Protein AF-A0A9N9NK34-F1 (afdb_monomer_lite)

Foldseek 3Di:
DDQQLVVCVVPVPPQDDPDLVSSLVSVVVVPGPDDPPCSSVVNLVSVLVNCVPPPVVCVVPVVNNVRSVVVVVVVVDPPALDFDDPVFFFAADPDADDDDDDDDPDPDDDPDDDDDDDDDDDDDDDDDDDDDDDDDDDDDDDDDPPPPPVPDPPLPAPDDLVRLVVLVVVLQVLLFVLLLVLCVVLRRLHGLVLLVVLQVPDVVRADSNCNVPGPLSSLCSCLVPVCSAAPQPDLRGVWADPCRNPLVVLSVQLSVLVVLCVVAPSPDPSSPDRPVSSVSNNVSSVVNSRGD

Radius of gyration: 33.01 Å; chains: 1; bounding box: 75×47×106 Å

Organism: NCBI:txid144679

Sequence (292 aa):
MTKLSKWLKGNLKDNVKETFEATIEHLLKLKPPVKKGNERQALMSSLQALMKNDESVREEYESLNAWVNVNNSEKEKEKNLKMIVKEHQAIFKKARVVQYNISYGTSSAQTQNSNNIASEHEVSTDIKKAQEINPLNGQKVKEEKENNLLSRIPHKFSFSASKQGSYVEPILEHVEKALFRFVVKNRDYIPSDTVKEFALKCNPPRNIDFSDADILCLLNFITKHISLFMIPHSDQTLFYGEYKLKPLDVLQSFKIEARNHHAHGITKSKGKWNDEKLQRLSTLALELVDCL

pLDDT: mean 73.92, std 22.83, range [25.08, 96.69]

Secondary structure (DSSP, 8-state):
--HHHHHHHHHHTTT--SSHHHHHHHHHHT--S--TT-HHHHHHHHHHHHHHH-HHHHHHTHHHHHHHHHHHHHHS---PPPPPPGGGB----S-------------S----------------------------------SSSSTTSSS------SS-HHHHHHHHHHHHHHHHHHHHHHHHHTGGGSBHHHHHHHHHHSSS---TT-TT--HHHHHHHHHHTGGGTB-TTSS-BS--STTTT-HHHHHHHHHHHHHHHHHHTTTSTTSPPPHHHHHHHHHHHHHHHHH-

Structure (mmCIF, N/CA/C/O backbone):
data_AF-A0A9N9NK34-F1
#
_entry.id   AF-A0A9N9NK34-F1
#
loop_
_atom_site.group_PDB
_atom_site.id
_atom_site.type_symbol
_atom_site.label_atom_id
_atom_site.label_alt_id
_atom_site.label_comp_id
_atom_site.label_asym_id
_atom_site.label_entity_id
_atom_site.label_seq_id
_atom_site.pdbx_PDB_ins_code
_atom_site.Cartn_x
_atom_site.Cartn_y
_atom_site.Cartn_z
_atom_site.occupancy
_atom_site.B_iso_or_equiv
_atom_site.auth_seq_id
_atom_site.auth_comp_id
_atom_site.auth_asym_id
_atom_site.auth_atom_id
_atom_site.pdbx_PDB_model_num
ATOM 1 N N . MET A 1 1 ? -17.232 18.216 41.281 1.00 54.84 1 MET A N 1
ATOM 2 C CA . MET A 1 1 ? -16.132 17.223 41.352 1.00 54.84 1 MET A CA 1
ATOM 3 C C . MET A 1 1 ? -16.585 16.035 42.187 1.00 54.84 1 MET A C 1
ATOM 5 O O . MET A 1 1 ? -17.138 16.248 43.258 1.00 54.84 1 MET A O 1
ATOM 9 N N . THR A 1 2 ? -16.418 14.809 41.689 1.00 71.69 2 THR A N 1
ATOM 10 C CA . THR A 1 2 ? -16.810 13.584 42.407 1.00 71.69 2 THR A CA 1
ATOM 11 C C . THR A 1 2 ? -15.843 13.306 43.565 1.00 71.69 2 THR A C 1
ATOM 13 O O . THR A 1 2 ? -14.698 13.762 43.561 1.00 71.69 2 THR A O 1
ATOM 16 N N . LYS A 1 3 ? -16.275 12.537 44.576 1.00 84.00 3 LYS A N 1
ATOM 17 C CA . LYS A 1 3 ? -15.417 12.134 45.712 1.00 84.00 3 LYS A CA 1
ATOM 18 C C . LYS A 1 3 ? -14.107 11.481 45.238 1.00 84.00 3 LYS A C 1
ATOM 20 O O . LYS A 1 3 ? -13.053 11.734 45.814 1.00 84.00 3 LYS A O 1
ATOM 25 N N . LEU A 1 4 ? -14.172 10.709 44.150 1.00 86.75 4 LEU A N 1
ATOM 26 C CA . LEU A 1 4 ? -13.020 10.050 43.538 1.00 86.75 4 LEU A CA 1
ATOM 27 C C . LEU A 1 4 ? -12.082 11.020 42.806 1.00 86.75 4 LEU A C 1
ATOM 29 O O . LEU A 1 4 ? -10.874 10.867 42.918 1.00 86.75 4 LEU A O 1
ATOM 33 N N . SER A 1 5 ? -12.591 12.050 42.119 1.00 85.25 5 SER A N 1
ATOM 34 C CA . SER A 1 5 ? -11.724 13.014 41.422 1.00 85.25 5 SER A CA 1
ATOM 35 C C . SER A 1 5 ? -10.904 13.863 42.398 1.00 85.25 5 SER A C 1
ATOM 37 O O . SER A 1 5 ? -9.733 14.135 42.153 1.00 85.25 5 SER A O 1
ATOM 39 N N . LYS A 1 6 ? -11.501 14.254 43.534 1.00 87.50 6 LYS A N 1
ATOM 40 C CA . LYS A 1 6 ? -10.782 14.963 44.605 1.00 87.50 6 LYS A CA 1
ATOM 41 C C . LYS A 1 6 ? -9.733 14.061 45.259 1.00 87.50 6 LYS A C 1
ATOM 43 O O . LYS A 1 6 ? -8.631 14.517 45.543 1.00 87.50 6 LYS A O 1
ATOM 48 N N . TRP A 1 7 ? -10.072 12.787 45.462 1.00 91.62 7 TRP A N 1
ATOM 49 C CA . TRP A 1 7 ? -9.137 11.790 45.976 1.00 91.62 7 TRP A CA 1
ATOM 50 C C . TRP A 1 7 ? -7.957 11.572 45.018 1.00 91.62 7 TRP A C 1
ATOM 52 O O . TRP A 1 7 ? -6.819 11.580 45.469 1.00 91.62 7 TRP A O 1
ATOM 62 N N . LEU A 1 8 ? -8.210 11.473 43.707 1.00 90.81 8 LEU A N 1
ATOM 63 C CA . LEU A 1 8 ? -7.174 11.325 42.681 1.00 90.81 8 LEU A CA 1
ATOM 64 C C . LEU A 1 8 ? -6.173 12.484 42.707 1.00 90.81 8 LEU A C 1
ATOM 66 O O . LEU A 1 8 ? -4.982 12.233 42.820 1.00 90.81 8 LEU A O 1
ATOM 70 N N . LYS A 1 9 ? -6.635 13.742 42.701 1.00 87.62 9 LYS A N 1
ATOM 71 C CA . LYS A 1 9 ? -5.736 14.911 42.767 1.00 87.62 9 LYS A CA 1
ATOM 72 C C . LYS A 1 9 ? -4.781 14.867 43.963 1.00 87.62 9 LYS A C 1
ATOM 74 O O . LYS A 1 9 ? -3.606 15.167 43.817 1.00 87.62 9 LYS A O 1
ATOM 79 N N . GLY A 1 10 ? -5.280 14.470 45.135 1.00 88.12 10 GLY A N 1
ATOM 80 C CA . GLY A 1 10 ? -4.458 14.371 46.344 1.00 88.12 10 GLY A CA 1
ATOM 81 C C . GLY A 1 10 ? -3.495 13.182 46.354 1.00 88.12 10 GLY A C 1
ATOM 82 O O . GLY A 1 10 ? -2.542 13.195 47.120 1.00 88.12 10 GLY A O 1
ATOM 83 N N . ASN A 1 11 ? -3.738 12.164 45.525 1.00 90.19 11 ASN A N 1
ATOM 84 C CA . ASN A 1 11 ? -2.966 10.925 45.519 1.00 90.19 11 ASN A CA 1
ATOM 85 C C . ASN A 1 11 ? -2.148 10.728 44.241 1.00 90.19 11 ASN A C 1
ATOM 87 O O . ASN A 1 11 ? -1.543 9.679 44.124 1.00 90.19 11 ASN A O 1
ATOM 91 N N . LEU A 1 12 ? -2.091 11.660 43.287 1.00 89.12 12 LEU A N 1
ATOM 92 C CA . LEU A 1 12 ? -1.261 11.482 42.086 1.00 89.12 12 LEU A CA 1
ATOM 93 C C . LEU A 1 12 ? 0.220 11.796 42.339 1.00 89.12 12 LEU A C 1
ATOM 95 O O . LEU A 1 12 ? 1.075 11.023 41.917 1.00 89.12 12 LEU A O 1
ATOM 99 N N . LYS A 1 13 ? 0.508 12.857 43.096 1.00 83.62 13 LYS A N 1
ATOM 100 C CA . LYS A 1 13 ? 1.843 13.459 43.247 1.00 83.62 13 LYS A CA 1
ATOM 101 C C . LYS A 1 13 ? 2.994 12.483 43.518 1.00 83.62 13 LYS A C 1
ATOM 103 O O . LYS A 1 13 ? 4.027 12.587 42.872 1.00 83.62 13 LYS A O 1
ATOM 108 N N . ASP A 1 14 ? 2.786 11.500 44.391 1.00 82.38 14 ASP A N 1
ATOM 109 C CA . ASP A 1 14 ? 3.841 10.555 44.803 1.00 82.38 14 ASP A CA 1
ATOM 110 C C . ASP A 1 14 ? 3.581 9.108 44.342 1.00 82.38 14 ASP A C 1
ATOM 112 O O . ASP A 1 14 ? 4.318 8.175 44.674 1.00 82.38 14 ASP A O 1
ATOM 116 N N . ASN A 1 15 ? 2.507 8.891 43.578 1.00 88.00 15 ASN A N 1
ATOM 117 C CA . ASN A 1 15 ? 2.003 7.549 43.276 1.00 88.00 15 ASN A CA 1
ATOM 118 C C . ASN A 1 15 ? 1.982 7.214 41.784 1.00 88.00 15 ASN A C 1
ATOM 120 O O . ASN A 1 15 ? 1.648 6.078 41.438 1.00 88.00 15 ASN A O 1
ATOM 124 N N . VAL A 1 16 ? 2.367 8.147 40.909 1.00 86.62 16 VAL A N 1
ATOM 125 C CA . VAL A 1 16 ? 2.646 7.830 39.503 1.00 86.62 16 VAL A CA 1
ATOM 126 C C . VAL A 1 16 ? 3.875 6.922 39.425 1.00 86.62 16 VAL A C 1
ATOM 128 O O . VAL A 1 16 ? 4.895 7.172 40.065 1.00 86.62 16 VAL A O 1
ATOM 131 N N . LYS A 1 17 ? 3.752 5.822 38.682 1.00 88.62 17 LYS A N 1
ATOM 132 C CA . LYS A 1 17 ? 4.816 4.839 38.438 1.00 88.62 17 LYS A CA 1
ATOM 133 C C . LYS A 1 17 ? 5.282 4.916 36.990 1.00 88.62 17 LYS A C 1
ATOM 135 O O . LYS A 1 17 ? 4.707 5.634 36.183 1.00 88.62 17 LYS A O 1
ATOM 140 N N . GLU A 1 18 ? 6.300 4.128 36.665 1.00 82.38 18 GLU A N 1
ATOM 141 C CA . GLU A 1 18 ? 6.933 4.073 35.340 1.00 82.38 18 GLU A CA 1
ATOM 142 C C . GLU A 1 18 ? 5.981 3.663 34.206 1.00 82.38 18 GLU A C 1
ATOM 144 O O . GLU A 1 18 ? 6.259 3.939 33.043 1.00 82.38 18 GLU A O 1
ATOM 149 N N . THR A 1 19 ? 4.850 3.022 34.525 1.00 80.44 19 THR A N 1
ATOM 150 C CA . THR A 1 19 ? 3.826 2.642 33.546 1.00 80.44 19 THR A CA 1
ATOM 151 C C . THR A 1 19 ? 2.421 2.986 34.028 1.00 80.44 19 THR A C 1
ATOM 153 O O . THR A 1 19 ? 2.153 3.109 35.232 1.00 80.44 19 THR A O 1
ATOM 156 N N . PHE A 1 20 ? 1.488 3.092 33.078 1.00 82.62 20 PHE A N 1
ATOM 157 C CA . PHE A 1 20 ? 0.076 3.314 33.380 1.00 82.62 20 PHE A CA 1
ATOM 158 C C . PHE A 1 20 ? -0.508 2.187 34.234 1.00 82.62 20 PHE A C 1
ATOM 160 O O . PHE A 1 20 ? -1.156 2.461 35.241 1.00 82.62 20 PHE A O 1
ATOM 167 N N . GLU A 1 21 ? -0.225 0.929 33.888 1.00 83.00 21 GLU A N 1
ATOM 168 C CA . GLU A 1 21 ? -0.748 -0.222 34.627 1.00 83.00 21 GLU A CA 1
ATOM 169 C C . GLU A 1 21 ? -0.196 -0.268 36.056 1.00 83.00 21 GLU A C 1
ATOM 171 O O . GLU A 1 21 ? -0.961 -0.409 37.007 1.00 83.00 21 GLU A O 1
ATOM 176 N N . ALA A 1 22 ? 1.109 -0.034 36.236 1.00 84.44 22 ALA A N 1
ATOM 177 C CA . ALA A 1 22 ? 1.708 0.036 37.567 1.00 84.44 22 ALA A CA 1
ATOM 178 C C . ALA A 1 22 ? 1.136 1.198 38.395 1.00 84.44 22 ALA A C 1
ATOM 180 O O . ALA A 1 22 ? 0.954 1.061 39.604 1.00 84.44 22 ALA A O 1
ATOM 181 N N . THR A 1 23 ? 0.816 2.324 37.752 1.00 87.44 23 THR A N 1
ATOM 182 C CA . THR A 1 23 ? 0.164 3.469 38.401 1.00 87.44 23 THR A CA 1
ATOM 183 C C . THR A 1 23 ? -1.252 3.110 38.852 1.00 87.44 23 THR A C 1
ATOM 185 O O . THR A 1 23 ? -1.612 3.366 39.998 1.00 87.44 23 THR A O 1
ATOM 188 N N . ILE A 1 24 ? -2.050 2.470 37.994 1.00 88.62 24 ILE A N 1
ATOM 189 C CA . ILE A 1 24 ? -3.412 2.028 38.326 1.00 88.62 24 ILE A CA 1
ATOM 190 C C . ILE A 1 24 ? -3.397 0.997 39.459 1.00 88.62 24 ILE A C 1
ATOM 192 O O . ILE A 1 24 ? -4.118 1.168 40.441 1.00 88.62 24 ILE A O 1
ATOM 196 N N . GLU A 1 25 ? -2.536 -0.015 39.380 1.00 87.94 25 GLU A N 1
ATOM 197 C CA . GLU A 1 25 ? -2.375 -1.028 40.429 1.00 87.94 25 GLU A CA 1
ATOM 198 C C . GLU A 1 25 ? -1.931 -0.414 41.761 1.00 87.94 25 GLU A C 1
ATOM 200 O O . GLU A 1 25 ? -2.415 -0.786 42.833 1.00 87.94 25 GLU A O 1
ATOM 205 N N . HIS A 1 26 ? -1.037 0.575 41.719 1.00 89.62 26 HIS A N 1
ATOM 206 C CA . HIS A 1 26 ? -0.608 1.271 42.925 1.00 89.62 26 HIS A CA 1
ATOM 207 C C . HIS A 1 26 ? -1.733 2.115 43.535 1.00 89.62 26 HIS A C 1
ATOM 209 O O . HIS A 1 26 ? -1.965 2.047 44.741 1.00 89.62 26 HIS A O 1
ATOM 215 N N . LEU A 1 27 ? -2.491 2.842 42.713 1.00 90.56 27 LEU A N 1
ATOM 216 C CA . LEU A 1 27 ? -3.644 3.622 43.162 1.00 90.56 27 LEU A CA 1
ATOM 217 C C . LEU A 1 27 ? -4.761 2.735 43.731 1.00 90.56 27 LEU A C 1
ATOM 219 O O . LEU A 1 27 ? -5.410 3.128 44.699 1.00 90.56 27 LEU A O 1
ATOM 223 N N . LEU A 1 28 ? -4.969 1.527 43.197 1.00 89.38 28 LEU A N 1
ATOM 224 C CA . LEU A 1 28 ? -5.928 0.562 43.749 1.00 89.38 28 LEU A CA 1
ATOM 225 C C . LEU A 1 28 ? -5.541 0.105 45.163 1.00 89.38 28 LEU A C 1
ATOM 227 O O . LEU A 1 28 ? -6.408 0.002 46.035 1.00 89.38 28 LEU A O 1
ATOM 231 N N . LYS A 1 29 ? -4.242 -0.083 45.435 1.00 89.69 29 LYS A N 1
ATOM 232 C CA . LYS A 1 29 ? -3.737 -0.443 46.775 1.00 89.69 29 LYS A CA 1
ATOM 233 C C . LYS A 1 29 ? -4.021 0.629 47.830 1.00 89.69 29 LYS A C 1
ATOM 235 O O . LYS A 1 29 ? -4.183 0.291 49.002 1.00 89.69 29 LYS A O 1
ATOM 240 N N . LEU A 1 30 ? -4.153 1.893 47.425 1.00 88.44 30 LEU A N 1
ATOM 241 C CA . LEU A 1 30 ? -4.499 3.011 48.312 1.00 88.44 30 LEU A CA 1
ATOM 242 C C . LEU A 1 30 ? -5.993 3.064 48.684 1.00 88.44 30 LEU A C 1
ATOM 244 O O . LEU A 1 30 ? -6.421 3.997 49.362 1.00 88.44 30 LEU A O 1
ATOM 248 N N . LYS A 1 31 ? -6.784 2.056 48.283 1.00 86.94 31 LYS A N 1
ATOM 249 C CA . LYS A 1 31 ? -8.213 1.901 48.609 1.00 86.94 31 LYS A CA 1
ATOM 250 C C . LYS A 1 31 ? -9.036 3.135 48.206 1.00 86.94 31 LYS A C 1
ATOM 252 O O . LYS A 1 31 ? -9.567 3.842 49.071 1.00 86.94 31 LYS A O 1
ATOM 257 N N . PRO A 1 32 ? -9.159 3.406 46.894 1.00 87.38 32 PRO A N 1
ATOM 258 C CA . PRO A 1 32 ? -9.911 4.551 46.406 1.00 87.38 32 PRO A CA 1
ATOM 259 C C . PRO A 1 32 ? -11.390 4.467 46.827 1.00 87.38 32 PRO A C 1
ATOM 261 O O . PRO A 1 32 ? -11.926 3.372 47.010 1.00 87.38 32 PRO A O 1
ATOM 264 N N . PRO A 1 33 ? -12.092 5.608 46.973 1.00 88.00 33 PRO A N 1
ATOM 265 C CA . PRO A 1 33 ? -13.481 5.652 47.433 1.00 88.00 33 PRO A CA 1
ATOM 266 C C . PRO A 1 33 ? -14.471 5.224 46.331 1.00 88.00 33 PRO A C 1
ATOM 268 O O . PRO A 1 33 ? -15.267 6.031 45.845 1.00 88.00 33 PRO A O 1
ATOM 271 N N . VAL A 1 34 ? -14.420 3.951 45.942 1.00 85.88 34 VAL A N 1
ATOM 272 C CA . VAL A 1 34 ? -15.237 3.305 44.902 1.00 85.88 34 VAL A CA 1
ATOM 273 C C . VAL A 1 34 ? -15.973 2.087 45.451 1.00 85.88 34 VAL A C 1
ATOM 275 O O . VAL A 1 34 ? -15.629 1.551 46.502 1.00 85.88 34 VAL A O 1
ATOM 278 N N . LYS A 1 35 ? -17.055 1.686 44.774 1.00 78.94 35 LYS A N 1
ATOM 279 C CA . LYS A 1 35 ? -17.818 0.493 45.157 1.00 78.94 35 LYS A CA 1
ATOM 280 C C . LYS A 1 35 ? -16.989 -0.753 44.825 1.00 78.94 35 LYS A C 1
ATOM 282 O O . LYS A 1 35 ? -16.389 -0.827 43.757 1.00 78.94 35 LYS A O 1
ATOM 287 N N . LYS A 1 36 ? -16.988 -1.743 45.723 1.00 73.94 36 LYS A N 1
ATOM 288 C CA . LYS A 1 36 ? -16.306 -3.023 45.485 1.00 73.94 36 LYS A CA 1
ATOM 289 C C . LYS A 1 36 ? -16.821 -3.671 44.195 1.00 73.94 36 LYS A C 1
ATOM 291 O O . LYS A 1 36 ? -18.029 -3.705 43.969 1.00 73.94 36 LYS A O 1
ATOM 296 N N . GLY A 1 37 ? -15.903 -4.186 43.378 1.00 74.25 37 GLY A N 1
ATOM 297 C CA . GLY A 1 37 ? -16.207 -4.906 42.135 1.00 74.25 37 GLY A CA 1
ATOM 298 C C . GLY A 1 37 ? -16.046 -4.099 40.842 1.00 74.25 37 GLY A C 1
ATOM 299 O O . GLY A 1 37 ? -15.988 -4.703 39.777 1.00 74.25 37 GLY A O 1
ATOM 300 N N . ASN A 1 38 ? -15.917 -2.766 40.896 1.00 81.81 38 ASN A N 1
ATOM 301 C CA . ASN A 1 38 ? -15.675 -1.937 39.702 1.00 81.81 38 ASN A CA 1
ATOM 302 C C . ASN A 1 38 ? -14.553 -0.898 39.872 1.00 81.81 38 ASN A C 1
ATOM 304 O O . ASN A 1 38 ? -14.475 0.077 39.122 1.00 81.81 38 ASN A O 1
ATOM 308 N N . GLU A 1 39 ? -13.677 -1.114 40.851 1.00 83.94 39 GLU A N 1
ATOM 309 C CA . GLU A 1 39 ? -12.699 -0.135 41.330 1.00 83.94 39 GLU A CA 1
ATOM 310 C C . GLU A 1 39 ? -11.743 0.309 40.216 1.00 83.94 39 GLU A C 1
ATOM 312 O O . GLU A 1 39 ? -11.595 1.507 39.982 1.00 83.94 39 GLU A O 1
ATOM 317 N N . ARG A 1 40 ? -11.179 -0.644 39.458 1.00 84.50 40 ARG A N 1
ATOM 318 C CA . ARG A 1 40 ? -10.259 -0.370 38.340 1.00 84.50 40 ARG A CA 1
ATOM 319 C C . ARG A 1 40 ? -10.914 0.481 37.252 1.00 84.50 40 ARG A C 1
ATOM 321 O O . ARG A 1 40 ? -10.372 1.507 36.852 1.00 84.50 40 ARG A O 1
ATOM 328 N N . GLN A 1 41 ? -12.111 0.101 36.808 1.00 83.38 41 GLN A N 1
ATOM 329 C CA . GLN A 1 41 ? -12.818 0.813 35.741 1.00 83.38 41 GLN A CA 1
ATOM 330 C C . GLN A 1 41 ? -13.246 2.219 36.176 1.00 83.38 41 GLN A C 1
ATOM 332 O O . GLN A 1 41 ? -13.055 3.180 35.432 1.00 83.38 41 GLN A O 1
ATOM 337 N N . ALA A 1 42 ? -13.783 2.359 37.389 1.00 85.62 42 ALA A N 1
ATOM 338 C CA . ALA A 1 42 ? -14.199 3.649 37.927 1.00 85.62 42 ALA A CA 1
ATOM 339 C C . ALA A 1 42 ? -13.010 4.600 38.147 1.00 85.62 42 ALA A C 1
ATOM 341 O O . ALA A 1 42 ? -13.127 5.804 37.888 1.00 85.62 42 ALA A O 1
ATOM 342 N N . LEU A 1 43 ? -11.864 4.058 38.574 1.00 88.12 43 LEU A N 1
ATOM 343 C CA . LEU A 1 43 ? -10.607 4.787 38.709 1.00 88.12 43 LEU A CA 1
ATOM 344 C C . LEU A 1 43 ? -10.108 5.283 37.349 1.00 88.12 43 LEU A C 1
ATOM 346 O O . LEU A 1 43 ? -9.867 6.479 37.198 1.00 88.12 43 LEU A O 1
ATOM 350 N N . MET A 1 44 ? -10.040 4.403 36.344 1.00 85.94 44 MET A N 1
ATOM 351 C CA . MET A 1 44 ? -9.627 4.767 34.984 1.00 85.94 44 MET A CA 1
ATOM 352 C C . MET A 1 44 ? -10.527 5.850 34.379 1.00 85.94 44 MET A C 1
ATOM 354 O O . MET A 1 44 ? -10.025 6.861 33.893 1.00 85.94 44 MET A O 1
ATOM 358 N N . SER A 1 45 ? -11.852 5.687 34.450 1.00 84.38 45 SER A N 1
ATOM 359 C CA . SER A 1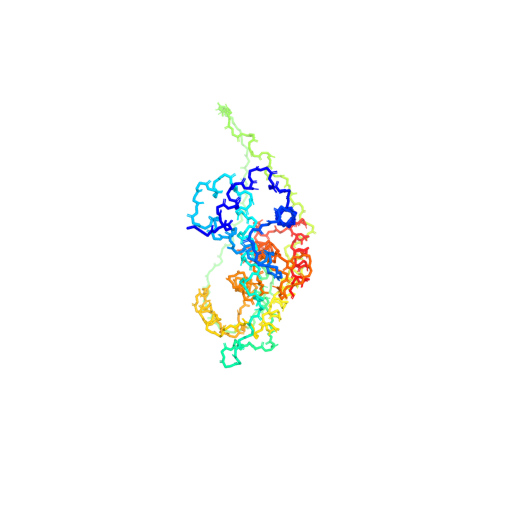 45 ? -12.797 6.675 33.913 1.00 84.38 45 SER A CA 1
ATOM 360 C C . SER A 1 45 ? -12.717 8.021 34.634 1.00 84.38 45 SER A C 1
ATOM 362 O O . SER A 1 45 ? -12.864 9.071 34.009 1.00 84.38 45 SER A O 1
ATOM 364 N N . SER A 1 46 ? -12.452 8.019 35.942 1.00 88.00 46 SER A N 1
ATOM 365 C CA . SER A 1 46 ? -12.307 9.265 36.700 1.00 88.00 46 SER A CA 1
ATOM 366 C C . SER A 1 46 ? -10.969 9.950 36.455 1.00 88.00 46 SER A C 1
ATOM 368 O O . SER A 1 46 ? -10.932 11.176 36.408 1.00 88.00 46 SER A O 1
ATOM 370 N N . LEU A 1 47 ? -9.894 9.187 36.248 1.00 88.12 47 LEU A N 1
ATOM 371 C CA . LEU A 1 47 ? -8.593 9.716 35.848 1.00 88.12 47 LEU A CA 1
ATOM 372 C C . LEU A 1 47 ? -8.661 10.335 34.445 1.00 88.12 47 LEU A C 1
ATOM 374 O O . LEU A 1 47 ? -8.190 11.447 34.241 1.00 88.12 47 LEU A O 1
ATOM 378 N N . GLN A 1 48 ? -9.345 9.675 33.507 1.00 85.62 48 GLN A N 1
ATOM 379 C CA . GLN A 1 48 ? -9.639 10.217 32.176 1.00 85.62 48 GLN A CA 1
ATOM 380 C C . GLN A 1 48 ? -10.407 11.538 32.247 1.00 85.62 48 GLN A C 1
ATOM 382 O O . GLN A 1 48 ? -10.015 12.530 31.634 1.00 85.62 48 GLN A O 1
ATOM 387 N N . ALA A 1 49 ? -11.496 11.564 33.018 1.00 86.25 49 ALA A N 1
ATOM 388 C CA . ALA A 1 49 ? -12.281 12.776 33.203 1.00 86.25 49 ALA A CA 1
ATOM 389 C C . ALA A 1 49 ? -11.464 13.893 33.868 1.00 86.25 49 ALA A C 1
ATOM 391 O O . ALA A 1 49 ? -11.673 15.063 33.558 1.00 86.25 49 ALA A O 1
ATOM 392 N N . LEU A 1 50 ? -10.540 13.548 34.766 1.00 88.00 50 LEU A N 1
ATOM 393 C CA . LEU A 1 50 ? -9.657 14.508 35.415 1.00 88.00 50 LEU A CA 1
ATOM 394 C C . LEU A 1 50 ? -8.691 15.146 34.405 1.00 88.00 50 LEU A C 1
ATOM 396 O O . LEU A 1 50 ? -8.664 16.366 34.309 1.00 88.00 50 LEU A O 1
ATOM 400 N N . MET A 1 51 ? -7.996 14.340 33.597 1.00 86.81 51 MET A N 1
ATOM 401 C CA . MET A 1 51 ? -7.046 14.827 32.579 1.00 86.81 51 MET A CA 1
ATOM 402 C C . MET A 1 51 ? -7.718 15.659 31.476 1.00 86.81 51 MET A C 1
ATOM 404 O O . MET A 1 51 ? -7.137 16.606 30.945 1.00 86.81 51 MET A O 1
ATOM 408 N N . LYS A 1 52 ? -8.970 15.328 31.135 1.00 84.50 52 LYS A N 1
ATOM 409 C CA . LYS A 1 52 ? -9.742 16.059 30.122 1.00 84.50 52 LYS A CA 1
ATOM 410 C C . LYS A 1 52 ? -10.227 17.425 30.612 1.00 84.50 52 LYS A C 1
ATOM 412 O O . LYS A 1 52 ? -10.281 18.362 29.824 1.00 84.50 52 LYS A O 1
ATOM 417 N N . ASN A 1 53 ? -10.611 17.525 31.884 1.00 84.56 53 ASN A N 1
ATOM 418 C CA . ASN A 1 53 ? -11.296 18.706 32.416 1.00 84.56 53 ASN A CA 1
ATOM 419 C C . ASN A 1 53 ? -10.388 19.641 33.225 1.00 84.56 53 ASN A C 1
ATOM 421 O O . ASN A 1 53 ? -10.819 20.744 33.550 1.00 84.56 53 ASN A O 1
ATOM 425 N N . ASP A 1 54 ? -9.178 19.212 33.584 1.00 85.88 54 ASP A N 1
ATOM 426 C CA . ASP A 1 54 ? -8.251 19.995 34.395 1.00 85.88 54 ASP A CA 1
ATOM 427 C C . ASP A 1 54 ? -6.913 20.194 33.675 1.00 85.88 54 ASP A C 1
ATOM 429 O O . ASP A 1 54 ? -6.104 19.274 33.561 1.00 85.88 54 ASP A O 1
ATOM 433 N N . GLU A 1 55 ? -6.703 21.410 33.169 1.00 87.25 55 GLU A N 1
ATOM 434 C CA . GLU A 1 55 ? -5.493 21.800 32.439 1.00 87.25 55 GLU A CA 1
ATOM 435 C C . GLU A 1 55 ? -4.243 21.770 33.322 1.00 87.25 55 GLU A C 1
ATOM 437 O O . GLU A 1 55 ? -3.227 21.225 32.904 1.00 87.25 55 GLU A O 1
ATOM 442 N N . SER A 1 56 ? -4.349 22.224 34.575 1.00 87.00 56 SER A N 1
ATOM 443 C CA . SER A 1 56 ? -3.223 22.205 35.518 1.00 87.00 56 SER A CA 1
ATOM 444 C C . SER A 1 56 ? -2.724 20.786 35.797 1.00 87.00 56 SER A C 1
ATOM 446 O O . SER A 1 56 ? -1.526 20.527 35.771 1.00 87.00 56 SER A O 1
ATOM 448 N N . VAL A 1 57 ? -3.646 19.834 35.980 1.00 85.56 57 VAL A N 1
ATOM 449 C CA . VAL A 1 57 ? -3.293 18.422 36.195 1.00 85.56 57 VAL A CA 1
ATOM 450 C C . VAL A 1 57 ? -2.712 17.811 34.919 1.00 85.56 57 VAL A C 1
ATOM 452 O O . VAL A 1 57 ? -1.819 16.972 34.982 1.00 85.56 57 VAL A O 1
ATOM 455 N N . ARG A 1 58 ? -3.201 18.220 33.746 1.00 87.25 58 ARG A N 1
ATOM 456 C CA . ARG A 1 58 ? -2.686 17.733 32.465 1.00 87.25 58 ARG A CA 1
ATOM 457 C C . ARG A 1 58 ? -1.231 18.143 32.239 1.00 87.25 58 ARG A C 1
ATOM 459 O O . ARG A 1 58 ? -0.458 17.316 31.764 1.00 87.25 58 ARG A O 1
ATOM 466 N N . GLU A 1 59 ? -0.884 19.383 32.565 1.00 85.44 59 GLU A N 1
ATOM 467 C CA . GLU A 1 59 ? 0.485 19.898 32.457 1.00 85.44 59 GLU A CA 1
ATOM 468 C C . GLU A 1 59 ? 1.407 19.272 33.510 1.00 85.44 59 GLU A C 1
ATOM 470 O O . GLU A 1 59 ? 2.505 18.831 33.183 1.00 85.44 59 GLU A O 1
ATOM 475 N N . GLU A 1 60 ? 0.945 19.148 34.759 1.00 87.00 60 GLU A N 1
ATOM 476 C CA . GLU A 1 60 ? 1.729 18.547 35.849 1.00 87.00 60 GLU A CA 1
ATOM 477 C C . GLU A 1 60 ? 2.026 17.054 35.604 1.00 87.00 60 GLU A C 1
ATOM 479 O O . GLU A 1 60 ? 3.100 16.565 35.952 1.00 87.00 60 GLU A O 1
ATOM 484 N N . TYR A 1 61 ? 1.098 16.326 34.970 1.00 88.56 61 TYR A N 1
ATOM 485 C CA . TYR A 1 61 ? 1.204 14.885 34.720 1.00 88.56 61 TYR A CA 1
ATOM 486 C C . TYR A 1 61 ? 1.178 14.545 33.223 1.00 88.56 61 TYR A C 1
ATOM 488 O O . TYR A 1 61 ? 0.461 13.634 32.794 1.00 88.56 61 TYR A O 1
ATOM 496 N N . GLU A 1 62 ? 1.989 15.240 32.422 1.00 83.56 62 GLU A N 1
ATOM 497 C CA . GLU A 1 62 ? 2.038 15.088 30.960 1.00 83.56 62 GLU A CA 1
ATOM 498 C C . GLU A 1 62 ? 2.238 13.626 30.510 1.00 83.56 62 GLU A C 1
ATOM 500 O O . GLU A 1 62 ? 1.515 13.131 29.643 1.00 83.56 62 GLU A O 1
ATOM 505 N N . SER A 1 63 ? 3.150 12.892 31.161 1.00 83.38 63 SER A N 1
ATOM 506 C CA . SER A 1 63 ? 3.413 11.471 30.862 1.00 83.38 63 SER A CA 1
ATOM 507 C C . SER A 1 63 ? 2.191 10.580 31.113 1.00 83.38 63 SER A C 1
ATOM 509 O O . SER A 1 63 ? 1.871 9.699 30.314 1.00 83.38 63 SER A O 1
ATOM 511 N N . LEU A 1 64 ? 1.456 10.840 32.197 1.00 83.69 64 LEU A N 1
ATOM 512 C CA . LEU A 1 64 ? 0.242 10.098 32.527 1.00 83.69 64 LEU A CA 1
ATOM 513 C C . LEU A 1 64 ? -0.893 10.443 31.557 1.00 83.69 64 LEU A C 1
ATOM 515 O O . LEU A 1 64 ? -1.628 9.555 31.129 1.00 83.69 64 LEU A O 1
ATOM 519 N N . ASN A 1 65 ? -1.020 11.715 31.173 1.00 84.94 65 ASN A N 1
ATOM 520 C CA . ASN A 1 65 ? -1.972 12.154 30.158 1.00 84.94 65 ASN A CA 1
ATOM 521 C C . ASN A 1 65 ? -1.688 11.499 28.795 1.00 84.94 65 ASN A C 1
ATOM 523 O O . ASN A 1 65 ? -2.620 11.037 28.135 1.00 84.94 65 ASN A O 1
ATOM 527 N N . ALA A 1 66 ? -0.416 11.384 28.398 1.00 83.38 66 ALA A N 1
ATOM 528 C CA . ALA A 1 66 ? -0.027 10.668 27.187 1.00 83.38 66 ALA A CA 1
ATOM 529 C C . ALA A 1 66 ? -0.524 9.211 27.217 1.00 83.38 66 ALA A C 1
ATOM 531 O O . ALA A 1 66 ? -1.199 8.777 26.285 1.00 83.38 66 ALA A O 1
ATOM 532 N N . TRP A 1 67 ? -0.310 8.483 28.318 1.00 83.81 67 TRP A N 1
ATOM 533 C CA . TRP A 1 67 ? -0.797 7.104 28.457 1.00 83.81 67 TRP A CA 1
ATOM 534 C C . TRP A 1 67 ? -2.324 6.986 28.462 1.00 83.81 67 TRP A C 1
ATOM 536 O O . TRP A 1 67 ? -2.889 6.084 27.844 1.00 83.81 67 TRP A O 1
ATOM 546 N N . VAL A 1 68 ? -3.012 7.909 29.135 1.00 77.75 68 VAL A N 1
ATOM 547 C CA . VAL A 1 68 ? -4.479 7.937 29.191 1.00 77.75 68 VAL A CA 1
ATOM 548 C C . VAL A 1 68 ? -5.085 8.134 27.796 1.00 77.75 68 VAL A C 1
ATOM 550 O O . VAL A 1 68 ? -6.107 7.520 27.479 1.00 77.75 68 VAL A O 1
ATOM 553 N N . ASN A 1 69 ? -4.446 8.944 26.949 1.00 70.94 69 ASN A N 1
ATOM 554 C CA . ASN A 1 69 ? -4.873 9.163 25.568 1.00 70.94 69 ASN A CA 1
ATOM 555 C C . ASN A 1 69 ? -4.545 7.970 24.656 1.00 70.94 69 ASN A C 1
ATOM 557 O O . ASN A 1 69 ? -5.367 7.627 23.806 1.00 70.94 69 ASN A O 1
ATOM 561 N N . VAL A 1 70 ? -3.423 7.278 24.885 1.00 65.19 70 VAL A N 1
ATOM 562 C CA . VAL A 1 70 ? -3.092 6.017 24.194 1.00 65.19 70 VAL A CA 1
ATOM 563 C C . VAL A 1 70 ? -4.138 4.935 24.499 1.00 65.19 70 VAL A C 1
ATOM 565 O O . VAL A 1 70 ? -4.674 4.330 23.575 1.00 65.19 70 VAL A O 1
ATOM 568 N N . ASN A 1 71 ? -4.563 4.779 25.756 1.00 52.84 71 ASN A N 1
ATOM 569 C CA . ASN A 1 71 ? -5.578 3.782 26.140 1.00 52.84 71 ASN A CA 1
ATOM 570 C C . ASN A 1 71 ? -7.014 4.142 25.712 1.00 52.84 71 ASN A C 1
ATOM 572 O O . ASN A 1 71 ? -7.890 3.278 25.653 1.00 52.84 71 ASN A O 1
ATOM 576 N N . ASN A 1 72 ? -7.293 5.411 25.394 1.00 49.84 72 ASN A N 1
ATOM 577 C CA . ASN A 1 72 ? -8.554 5.793 24.749 1.00 49.84 72 ASN A CA 1
ATOM 578 C C . ASN A 1 72 ? -8.601 5.354 23.278 1.00 49.84 72 ASN A C 1
ATOM 580 O O . ASN A 1 72 ? -9.689 5.078 22.772 1.00 49.84 72 ASN A O 1
ATOM 584 N N . SER A 1 73 ? -7.444 5.218 22.620 1.00 47.31 73 SER A N 1
ATOM 585 C CA . SER A 1 73 ? -7.369 4.655 21.268 1.00 47.31 73 SER A CA 1
ATOM 586 C C . SER A 1 73 ? -7.692 3.154 21.241 1.00 47.31 73 SER A C 1
ATOM 588 O O . SER A 1 73 ? -8.302 2.692 20.282 1.00 47.31 73 SER A O 1
ATOM 590 N N . GLU A 1 74 ? -7.428 2.421 22.331 1.00 44.41 74 GLU A N 1
ATOM 591 C CA . GLU A 1 74 ? -7.769 0.993 22.453 1.00 44.41 74 GLU A CA 1
ATOM 592 C C . GLU A 1 74 ? -9.280 0.740 22.604 1.00 44.41 74 GLU A C 1
ATOM 594 O O . GLU A 1 74 ? -9.774 -0.331 22.257 1.00 44.41 74 GLU A O 1
ATOM 599 N N . LYS A 1 75 ? -10.051 1.731 23.083 1.00 43.16 75 LYS A N 1
ATOM 600 C CA . LYS A 1 75 ? -11.525 1.654 23.144 1.00 43.16 75 LYS A CA 1
ATOM 601 C C . LYS A 1 75 ? -12.221 2.218 21.904 1.00 43.16 75 LYS A C 1
ATOM 603 O O . LYS A 1 75 ? -13.416 1.975 21.723 1.00 43.16 75 LYS A O 1
ATOM 608 N N . GLU A 1 76 ? -11.505 2.898 21.007 1.00 44.03 76 GLU A N 1
ATOM 609 C CA . GLU A 1 76 ? -12.002 3.240 19.670 1.00 44.03 76 GLU A CA 1
ATOM 610 C C . GLU A 1 76 ? -11.870 2.057 18.700 1.00 44.03 76 GLU A C 1
ATOM 612 O O . GLU A 1 76 ? -11.231 2.149 17.655 1.00 44.03 76 GLU A O 1
ATOM 617 N N . LYS A 1 77 ? -12.618 0.992 19.004 1.00 45.34 77 LYS A N 1
ATOM 618 C CA . LYS A 1 77 ? -12.937 -0.132 18.116 1.00 45.34 77 LYS A CA 1
ATOM 619 C C . LYS A 1 77 ? -11.744 -1.049 17.830 1.00 45.34 77 LYS A C 1
ATOM 621 O O . LYS A 1 77 ? -10.668 -0.623 17.432 1.00 45.34 77 LYS A O 1
ATOM 626 N N . GLU A 1 78 ? -12.030 -2.345 17.843 1.00 45.66 78 GLU A N 1
ATOM 627 C CA . GLU A 1 78 ? -11.573 -3.240 16.784 1.00 45.66 78 GLU A CA 1
ATOM 628 C C . GLU A 1 78 ? -11.865 -2.557 15.433 1.00 45.66 78 GLU A C 1
ATOM 630 O O . GLU A 1 78 ? -12.918 -2.740 14.813 1.00 45.66 78 GLU A O 1
ATOM 635 N N . LYS A 1 79 ? -10.990 -1.653 14.990 1.00 56.19 79 LYS A N 1
ATOM 636 C CA . LYS A 1 79 ? -10.979 -1.183 13.616 1.00 56.19 79 LYS A CA 1
ATOM 637 C C . LYS A 1 79 ? -10.454 -2.399 12.883 1.00 56.19 79 LYS A C 1
ATOM 639 O O . LYS A 1 79 ? -9.259 -2.556 12.767 1.00 56.19 79 LYS A O 1
ATOM 644 N N . ASN A 1 80 ? -11.353 -3.307 12.524 1.00 65.81 80 ASN A N 1
ATOM 645 C CA . ASN A 1 80 ? -11.049 -4.328 11.550 1.00 65.81 80 ASN A CA 1
ATOM 646 C C . ASN A 1 80 ? -11.054 -3.687 10.165 1.00 65.81 80 ASN A C 1
ATOM 648 O O . ASN A 1 80 ? -11.844 -2.767 9.919 1.00 65.81 80 ASN A O 1
ATOM 652 N N . LEU A 1 81 ? -10.182 -4.144 9.265 1.00 78.00 81 LEU A N 1
ATOM 653 C CA . LEU A 1 81 ? -10.264 -3.745 7.861 1.00 78.00 81 LEU A CA 1
ATOM 654 C C . LEU A 1 81 ? -11.670 -4.075 7.356 1.00 78.00 81 LEU A C 1
ATOM 656 O O . LEU A 1 81 ? -12.131 -5.215 7.448 1.00 78.00 81 LEU A O 1
ATOM 660 N N . LYS A 1 82 ? -12.384 -3.053 6.883 1.00 82.00 82 LYS A N 1
ATOM 661 C CA . LYS A 1 82 ? -13.794 -3.183 6.525 1.00 82.00 82 LYS A CA 1
ATOM 662 C C . LYS A 1 82 ? -13.920 -3.590 5.073 1.00 82.00 82 LYS A C 1
ATOM 664 O O . LYS A 1 82 ? -13.556 -2.827 4.182 1.00 82.00 82 LYS A O 1
ATOM 669 N N . MET A 1 83 ? -14.494 -4.764 4.852 1.00 86.88 83 MET A N 1
ATOM 670 C CA . MET A 1 83 ? -14.929 -5.155 3.521 1.00 86.88 83 MET A CA 1
ATOM 671 C C . MET A 1 83 ? -16.095 -4.273 3.065 1.00 86.88 83 MET A C 1
ATOM 673 O O . MET A 1 83 ? -17.011 -3.959 3.828 1.00 86.88 83 MET A O 1
ATOM 677 N N . ILE A 1 84 ? -16.046 -3.885 1.801 1.00 88.06 84 ILE A N 1
ATOM 678 C CA . ILE A 1 84 ? -17.052 -3.101 1.103 1.00 88.06 84 ILE A CA 1
ATOM 679 C C . ILE A 1 84 ? -18.170 -4.031 0.632 1.00 88.06 84 ILE A C 1
ATOM 681 O O . ILE A 1 84 ? -17.929 -5.167 0.219 1.00 88.06 84 ILE A O 1
ATOM 685 N N . VAL A 1 85 ? -19.410 -3.541 0.672 1.00 86.56 85 VAL A N 1
ATOM 686 C CA . VAL A 1 85 ? -20.573 -4.253 0.125 1.00 86.56 85 VAL A CA 1
ATOM 687 C C . VAL A 1 85 ? -20.357 -4.495 -1.369 1.00 86.56 85 VAL A C 1
ATOM 689 O O . VAL A 1 85 ? -19.950 -3.586 -2.085 1.00 86.56 85 VAL A O 1
ATOM 692 N N . LYS A 1 86 ? -20.663 -5.705 -1.845 1.00 86.94 86 LYS A N 1
ATOM 693 C CA . LYS A 1 86 ? -20.350 -6.184 -3.203 1.00 86.94 86 LYS A CA 1
ATOM 694 C C . LYS A 1 86 ? -20.729 -5.218 -4.335 1.00 86.94 86 LYS A C 1
ATOM 696 O O . LYS A 1 86 ? -19.974 -5.081 -5.288 1.00 86.94 86 LYS A O 1
ATOM 701 N N . GLU A 1 87 ? -21.860 -4.526 -4.217 1.00 86.62 87 GLU A N 1
ATOM 702 C CA . GLU A 1 87 ? -22.353 -3.548 -5.207 1.00 86.62 87 GLU A CA 1
ATOM 703 C C . GLU A 1 87 ? -21.465 -2.302 -5.341 1.00 86.62 87 GLU A C 1
ATOM 705 O O . GLU A 1 87 ? -21.440 -1.663 -6.389 1.00 86.62 87 GLU A O 1
ATOM 710 N N . HIS A 1 88 ? -20.706 -1.978 -4.294 1.00 89.94 88 HIS A N 1
ATOM 711 C CA . HIS A 1 88 ? -19.833 -0.810 -4.231 1.00 89.94 88 HIS A CA 1
ATOM 712 C C . HIS A 1 88 ? -18.351 -1.172 -4.385 1.00 89.94 88 HIS A C 1
ATOM 714 O O . HIS A 1 88 ? -17.513 -0.272 -4.346 1.00 89.94 88 HIS A O 1
ATOM 720 N N . GLN A 1 89 ? -18.009 -2.453 -4.545 1.00 90.94 89 GLN A N 1
ATOM 721 C CA . GLN A 1 89 ? -16.628 -2.906 -4.720 1.00 90.94 89 GLN A CA 1
ATOM 722 C C . GLN A 1 89 ? -16.077 -2.513 -6.092 1.00 90.94 89 GLN A C 1
ATOM 724 O O . GLN A 1 89 ? -16.791 -2.493 -7.097 1.00 90.94 89 GLN A O 1
ATOM 729 N N . ALA A 1 90 ? -14.779 -2.233 -6.149 1.00 90.56 90 ALA A N 1
ATOM 730 C CA . ALA A 1 90 ? -14.082 -2.055 -7.411 1.00 90.56 90 ALA A CA 1
ATOM 731 C C . ALA A 1 90 ? -14.044 -3.360 -8.229 1.00 90.56 90 ALA A C 1
ATOM 733 O O . ALA A 1 90 ? -13.876 -4.459 -7.695 1.00 90.56 90 ALA A O 1
ATOM 734 N N . ILE A 1 91 ? -14.162 -3.230 -9.552 1.00 89.25 91 ILE A N 1
ATOM 735 C CA . ILE A 1 91 ? -14.101 -4.351 -10.492 1.00 89.25 91 ILE A CA 1
ATOM 736 C C . ILE A 1 91 ? -12.844 -4.197 -11.340 1.00 89.25 91 ILE A C 1
ATOM 738 O O . ILE A 1 91 ? -12.690 -3.221 -12.068 1.00 89.25 91 ILE A O 1
ATOM 742 N N . PHE A 1 92 ? -11.972 -5.199 -11.277 1.00 88.94 92 PHE A N 1
ATOM 743 C CA . PHE A 1 92 ? -10.730 -5.258 -12.043 1.00 88.94 92 PHE A CA 1
ATOM 744 C C . PHE A 1 92 ? -10.756 -6.447 -13.005 1.00 88.94 92 PHE A C 1
ATOM 746 O O . PHE A 1 92 ? -11.328 -7.500 -12.697 1.00 88.94 92 PHE A O 1
ATOM 753 N N . LYS A 1 93 ? -10.099 -6.318 -14.162 1.00 80.12 93 LYS A N 1
ATOM 754 C CA . LYS A 1 93 ? -9.904 -7.457 -15.070 1.00 80.12 93 LYS A CA 1
ATOM 755 C C . LYS A 1 93 ? -8.955 -8.481 -14.444 1.00 80.12 93 LYS A C 1
ATOM 757 O O . LYS A 1 93 ? -7.927 -8.130 -13.879 1.00 80.12 93 LYS A O 1
ATOM 762 N N . LYS A 1 94 ? -9.284 -9.771 -14.573 1.00 64.69 94 LYS A N 1
ATOM 763 C CA . LYS A 1 94 ? -8.501 -10.877 -13.983 1.00 64.69 94 LYS A CA 1
ATOM 764 C C . LYS A 1 94 ? -7.125 -11.092 -14.620 1.00 64.69 94 LYS A C 1
ATOM 766 O O . LYS A 1 94 ? -6.269 -11.699 -13.987 1.00 64.69 94 LYS A O 1
ATOM 771 N N . ALA A 1 95 ? -6.918 -10.645 -15.856 1.00 58.72 95 ALA A N 1
ATOM 772 C CA . ALA A 1 95 ? -5.676 -10.857 -16.585 1.00 58.72 95 ALA A CA 1
ATOM 773 C C . ALA A 1 95 ? -5.286 -9.592 -17.348 1.00 58.72 95 ALA A C 1
ATOM 775 O O . ALA A 1 95 ? -6.129 -8.968 -17.996 1.00 58.72 95 ALA A O 1
ATOM 776 N N . ARG A 1 96 ? -3.999 -9.250 -17.277 1.00 66.94 96 ARG A N 1
ATOM 777 C CA . ARG A 1 96 ? -3.383 -8.172 -18.044 1.00 66.94 96 ARG A CA 1
ATOM 778 C C . ARG A 1 96 ? -2.130 -8.698 -18.730 1.00 66.94 96 ARG A C 1
ATOM 780 O O . ARG A 1 96 ? -1.367 -9.454 -18.129 1.00 66.94 96 ARG A O 1
ATOM 787 N N . VAL A 1 97 ? -1.933 -8.287 -19.978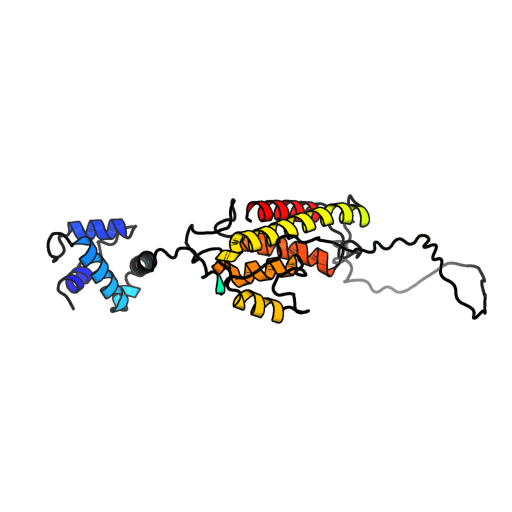 1.00 58.41 97 VAL A N 1
ATOM 788 C CA . VAL A 1 97 ? -0.660 -8.448 -20.679 1.00 58.41 97 VAL A CA 1
ATOM 789 C C . VAL A 1 97 ? 0.140 -7.180 -20.400 1.00 58.41 97 VAL A C 1
ATOM 791 O O . VAL A 1 97 ? -0.277 -6.093 -20.793 1.00 58.41 97 VAL A O 1
ATOM 794 N N . VAL A 1 98 ? 1.241 -7.308 -19.663 1.00 59.56 98 VAL A N 1
ATOM 795 C CA . VAL A 1 98 ? 2.184 -6.203 -19.460 1.00 59.56 98 VAL A CA 1
ATOM 796 C C . VAL A 1 98 ? 3.129 -6.216 -20.657 1.00 59.56 98 VAL A C 1
ATOM 798 O O . VAL A 1 98 ? 3.762 -7.232 -20.925 1.00 59.56 98 VAL A O 1
ATOM 801 N N . GLN A 1 99 ? 3.173 -5.124 -21.418 1.00 56.16 99 GLN A N 1
ATOM 802 C CA . GLN A 1 99 ? 4.102 -4.957 -22.535 1.00 56.16 99 GLN A CA 1
ATOM 803 C C . GLN A 1 99 ? 4.889 -3.669 -22.335 1.00 56.16 99 GLN A C 1
ATOM 805 O O . GLN A 1 99 ? 4.321 -2.577 -22.328 1.00 56.16 99 GLN A O 1
ATOM 810 N N . TYR A 1 100 ? 6.205 -3.805 -22.208 1.00 54.69 100 TYR A N 1
ATOM 811 C CA . TYR A 1 100 ? 7.132 -2.690 -22.311 1.00 54.69 100 TYR A CA 1
ATOM 812 C C . TYR A 1 100 ? 7.583 -2.592 -23.770 1.00 54.69 100 TYR A C 1
ATOM 814 O O . TYR A 1 100 ? 8.344 -3.423 -24.253 1.00 54.69 100 TYR A O 1
ATOM 822 N N . ASN A 1 101 ? 7.091 -1.589 -24.499 1.00 42.56 101 ASN A N 1
ATOM 823 C CA . ASN A 1 101 ? 7.590 -1.288 -25.840 1.00 42.56 101 ASN A CA 1
ATOM 824 C C . ASN A 1 101 ? 8.788 -0.347 -25.707 1.00 42.56 101 ASN A C 1
ATOM 826 O O . ASN A 1 101 ? 8.604 0.838 -25.422 1.00 42.56 101 ASN A O 1
ATOM 830 N N . ILE A 1 102 ? 10.007 -0.843 -25.926 1.00 47.94 102 ILE A N 1
ATOM 831 C CA . ILE A 1 102 ? 11.191 0.015 -26.023 1.00 47.94 102 ILE A CA 1
ATOM 832 C C . ILE A 1 102 ? 11.862 -0.190 -27.379 1.00 47.94 102 ILE A C 1
ATOM 834 O O . ILE A 1 102 ? 12.348 -1.266 -27.715 1.00 47.94 102 ILE A O 1
ATOM 838 N N . SER A 1 103 ? 11.901 0.896 -28.153 1.00 39.81 103 SER A N 1
ATOM 839 C CA . SER A 1 103 ? 12.800 1.041 -29.292 1.00 39.81 103 SER A CA 1
ATOM 840 C C . SER A 1 103 ? 14.208 1.257 -28.745 1.00 39.81 103 SER A C 1
ATOM 842 O O . SER A 1 103 ? 14.564 2.349 -28.288 1.00 39.81 103 SER A O 1
ATOM 844 N N . TYR A 1 104 ? 15.009 0.196 -28.725 1.00 42.50 104 TYR A N 1
ATOM 845 C CA . TYR A 1 104 ? 16.448 0.351 -28.578 1.00 42.50 104 TYR A CA 1
ATOM 846 C C . TYR A 1 104 ? 16.929 1.034 -29.852 1.00 42.50 104 TYR A C 1
ATOM 848 O O . TYR A 1 104 ? 16.664 0.540 -30.942 1.00 42.50 104 TYR A O 1
ATOM 856 N N . GLY A 1 105 ? 17.597 2.182 -29.733 1.00 41.41 105 GLY A N 1
ATOM 857 C CA . GLY A 1 105 ? 18.214 2.850 -30.874 1.00 41.41 105 GLY A CA 1
ATOM 858 C C . GLY A 1 105 ? 19.284 1.956 -31.499 1.00 41.41 105 GLY A C 1
ATOM 859 O O . GLY A 1 105 ? 20.462 2.077 -31.178 1.00 41.41 105 GLY A O 1
ATOM 860 N N . THR A 1 106 ? 18.869 1.042 -32.368 1.00 36.50 106 THR A N 1
ATOM 861 C CA . THR A 1 106 ? 19.715 0.302 -33.288 1.00 36.50 106 THR A CA 1
ATOM 862 C C . THR A 1 106 ? 19.801 1.117 -34.562 1.00 36.50 106 THR A C 1
ATOM 864 O O . THR A 1 106 ? 18.902 1.101 -35.399 1.00 36.50 106 THR A O 1
ATOM 867 N N . SER A 1 107 ? 20.912 1.818 -34.741 1.00 41.91 107 SER A N 1
ATOM 868 C CA . SER A 1 107 ? 21.420 2.108 -36.074 1.00 41.91 107 SER A CA 1
ATOM 869 C C . SER A 1 107 ? 21.837 0.780 -36.721 1.00 41.91 107 SER A C 1
ATOM 871 O O . SER A 1 107 ? 22.984 0.367 -36.609 1.00 41.91 107 SER A O 1
ATOM 873 N N . SER A 1 108 ? 20.898 0.056 -37.336 1.00 39.19 108 SER A N 1
ATOM 874 C CA . SER A 1 108 ? 21.186 -0.874 -38.441 1.00 39.19 108 SER A CA 1
ATOM 875 C C . SER A 1 108 ? 19.906 -1.392 -39.112 1.00 39.19 108 SER A C 1
ATOM 877 O O . SER A 1 108 ? 19.027 -1.954 -38.470 1.00 39.19 108 SER A O 1
ATOM 879 N N . ALA A 1 109 ? 19.859 -1.158 -40.429 1.00 36.91 109 ALA A N 1
ATOM 880 C CA . ALA A 1 109 ? 19.098 -1.838 -41.479 1.00 36.91 109 ALA A CA 1
ATOM 881 C C . ALA A 1 109 ? 17.630 -2.204 -41.191 1.00 36.91 109 ALA A C 1
ATOM 883 O O . ALA A 1 109 ? 17.296 -3.346 -40.882 1.00 36.91 109 ALA A O 1
ATOM 884 N N . GLN A 1 110 ? 16.733 -1.248 -41.440 1.00 30.34 110 GLN A N 1
ATOM 885 C CA . GLN A 1 110 ? 15.333 -1.550 -41.712 1.00 30.34 110 GLN A CA 1
ATOM 886 C C . GLN A 1 110 ? 15.161 -1.740 -43.227 1.00 30.34 110 GLN A C 1
ATOM 888 O O . GLN A 1 110 ? 15.143 -0.775 -43.988 1.00 30.34 110 GLN A O 1
ATOM 893 N N . THR A 1 111 ? 15.034 -2.990 -43.671 1.00 32.00 111 THR A N 1
ATOM 894 C CA . THR A 1 111 ? 14.434 -3.312 -44.969 1.00 32.00 111 THR A CA 1
ATOM 895 C C . THR A 1 111 ? 12.942 -3.007 -44.852 1.00 32.00 111 THR A C 1
ATOM 897 O O . THR A 1 111 ? 12.176 -3.828 -44.351 1.00 32.00 111 THR A O 1
ATOM 900 N N . GLN A 1 112 ? 12.519 -1.804 -45.242 1.00 32.34 112 GLN A N 1
ATOM 901 C CA . GLN A 1 112 ? 11.103 -1.508 -45.440 1.00 32.34 112 GLN A CA 1
ATOM 902 C C . GLN A 1 112 ? 10.748 -1.730 -46.907 1.00 32.34 112 GLN A C 1
ATOM 904 O O . GLN A 1 112 ? 11.072 -0.932 -47.781 1.00 32.34 112 GLN A O 1
ATOM 909 N N . ASN A 1 113 ? 10.047 -2.834 -47.152 1.00 30.03 113 ASN A N 1
ATOM 910 C CA . ASN A 1 113 ? 9.120 -2.939 -48.266 1.00 30.03 113 ASN A CA 1
ATOM 911 C C . ASN A 1 113 ? 7.948 -1.994 -47.980 1.00 30.03 113 ASN A C 1
ATOM 913 O O . ASN A 1 113 ? 7.201 -2.244 -47.034 1.00 30.03 113 ASN A O 1
ATOM 917 N N . SER A 1 114 ? 7.781 -0.945 -48.785 1.00 29.89 114 SER A N 1
ATOM 918 C CA . SER A 1 114 ? 6.483 -0.395 -49.210 1.00 29.89 114 SER A CA 1
ATOM 919 C C . SER A 1 114 ? 6.706 0.688 -50.266 1.00 29.89 114 SER A C 1
ATOM 921 O O . SER A 1 114 ? 7.439 1.649 -50.055 1.00 29.89 114 SER A O 1
ATOM 923 N N . ASN A 1 115 ? 6.066 0.491 -51.414 1.00 28.58 115 ASN A N 1
ATOM 924 C CA . ASN A 1 115 ? 6.064 1.376 -52.573 1.00 28.58 115 ASN A CA 1
ATOM 925 C C . ASN A 1 115 ? 5.440 2.745 -52.250 1.00 28.58 115 ASN A C 1
ATOM 927 O O . ASN A 1 115 ? 4.340 2.786 -51.702 1.00 28.58 115 ASN A O 1
ATOM 931 N N . ASN A 1 116 ? 6.093 3.844 -52.653 1.00 29.39 116 ASN A N 1
ATOM 932 C CA . ASN A 1 116 ? 5.578 4.787 -53.665 1.00 29.39 116 ASN A CA 1
ATOM 933 C C . ASN A 1 116 ? 6.487 6.029 -53.843 1.00 29.39 116 ASN A C 1
ATOM 935 O O . ASN A 1 116 ? 6.600 6.865 -52.958 1.00 29.39 116 ASN A O 1
ATOM 939 N N . ILE A 1 117 ? 7.092 6.102 -55.036 1.00 29.98 117 ILE A N 1
ATOM 940 C CA . ILE A 1 117 ? 7.207 7.239 -55.979 1.00 29.98 117 ILE A CA 1
ATOM 941 C C . ILE A 1 117 ? 7.735 8.607 -55.473 1.00 29.98 117 ILE A C 1
ATOM 943 O O . ILE A 1 117 ? 7.001 9.433 -54.945 1.00 29.98 117 ILE A O 1
ATOM 947 N N . ALA A 1 118 ? 9.011 8.822 -55.823 1.00 25.14 118 ALA A N 1
ATOM 948 C CA . ALA A 1 118 ? 9.637 9.963 -56.517 1.00 25.14 118 ALA A CA 1
ATOM 949 C C . ALA A 1 118 ? 9.578 11.399 -55.950 1.00 25.14 118 ALA A C 1
ATOM 951 O O . ALA A 1 118 ? 8.574 12.097 -56.046 1.00 25.14 118 ALA A O 1
ATOM 952 N N . SER A 1 119 ? 10.764 11.898 -55.584 1.00 27.78 119 SER A N 1
ATOM 953 C CA . SER A 1 119 ? 11.365 13.102 -56.180 1.00 27.78 119 SER A CA 1
ATOM 954 C C . SER A 1 119 ? 12.877 13.071 -55.931 1.00 27.78 119 SER A C 1
ATOM 956 O O . SER A 1 119 ? 13.316 12.971 -54.788 1.00 27.78 119 SER A O 1
ATOM 958 N N . GLU A 1 120 ? 13.646 13.111 -57.015 1.00 25.27 120 GLU A N 1
ATOM 959 C CA . GLU A 1 120 ? 15.111 13.110 -57.079 1.00 25.27 120 GLU A CA 1
ATOM 960 C C . GLU A 1 120 ? 15.733 14.494 -56.790 1.00 25.27 120 GLU A C 1
ATOM 962 O O . GLU A 1 120 ? 15.022 15.492 -56.675 1.00 25.27 120 GLU A O 1
ATOM 967 N N . HIS A 1 121 ? 17.076 14.491 -56.783 1.00 28.73 121 HIS A N 1
ATOM 968 C CA . HIS A 1 121 ? 18.065 15.584 -56.759 1.00 28.73 121 HIS A CA 1
ATOM 969 C C . HIS A 1 121 ? 18.490 16.094 -55.364 1.00 28.73 121 HIS A C 1
ATOM 971 O O . HIS A 1 121 ? 17.667 16.463 -54.540 1.00 28.73 121 HIS A O 1
ATOM 977 N N . GLU A 1 122 ? 19.777 16.170 -55.005 1.00 28.16 122 GLU A N 1
ATOM 978 C CA . GLU A 1 122 ? 21.009 15.887 -55.745 1.00 28.16 122 GLU A CA 1
ATOM 979 C C . GLU A 1 122 ? 22.198 15.729 -54.781 1.00 28.16 122 GLU A C 1
ATOM 981 O O . GLU A 1 122 ? 22.204 16.222 -53.653 1.00 28.16 122 GLU A O 1
ATOM 986 N N . VAL A 1 123 ? 23.200 15.011 -55.271 1.00 25.17 123 VAL A N 1
ATOM 987 C CA . VAL A 1 123 ? 24.504 14.701 -54.682 1.00 25.17 123 VAL A CA 1
ATOM 988 C C . VAL A 1 123 ? 25.378 15.953 -54.553 1.00 25.17 123 VAL A C 1
ATOM 990 O O . VAL A 1 123 ? 25.466 16.729 -55.496 1.00 25.17 123 VAL A O 1
ATOM 993 N N . SER A 1 124 ? 26.145 16.075 -53.463 1.00 27.34 124 SER A N 1
ATOM 994 C CA . SER A 1 124 ? 27.539 16.535 -53.573 1.00 27.34 124 SER A CA 1
ATOM 995 C C . SER A 1 124 ? 28.385 16.106 -52.371 1.00 27.34 124 SER A C 1
ATOM 997 O O . SER A 1 124 ? 28.165 16.512 -51.230 1.00 27.34 124 SER A O 1
ATOM 999 N N . THR A 1 125 ? 29.355 15.244 -52.657 1.00 26.86 125 THR A N 1
ATOM 1000 C CA . THR A 1 125 ? 30.517 14.891 -51.837 1.00 26.86 125 THR A CA 1
ATOM 1001 C C . THR A 1 125 ? 31.729 15.679 -52.325 1.00 26.86 125 THR A C 1
ATOM 1003 O O . THR A 1 125 ? 32.006 15.600 -53.512 1.00 26.86 125 THR A O 1
ATOM 1006 N N . ASP A 1 126 ? 32.489 16.308 -51.421 1.00 27.33 126 ASP A N 1
ATOM 1007 C CA . ASP A 1 126 ? 33.943 16.572 -51.528 1.00 27.33 126 ASP A CA 1
ATOM 1008 C C . ASP A 1 126 ? 34.445 17.016 -50.128 1.00 27.33 126 ASP A C 1
ATOM 1010 O O . ASP A 1 126 ? 33.855 17.904 -49.523 1.00 27.33 126 ASP A O 1
ATOM 1014 N N . ILE A 1 127 ? 35.305 16.312 -49.372 1.00 28.75 127 ILE A N 1
ATOM 1015 C CA . ILE A 1 127 ? 36.713 15.874 -49.523 1.00 28.75 127 ILE A CA 1
ATOM 1016 C C . ILE A 1 127 ? 37.768 16.938 -49.087 1.00 28.75 127 ILE A C 1
ATOM 1018 O O . ILE A 1 127 ? 37.984 17.927 -49.770 1.00 28.75 127 ILE A O 1
ATOM 1022 N N . LYS A 1 128 ? 38.528 16.573 -48.020 1.00 30.62 128 LYS A N 1
ATOM 1023 C CA . LYS A 1 128 ? 39.943 16.905 -47.630 1.00 30.62 128 LYS A CA 1
ATOM 1024 C C . LYS A 1 128 ? 40.262 18.263 -46.945 1.00 30.62 128 LYS A C 1
ATOM 1026 O O . LYS A 1 128 ? 39.882 19.308 -47.436 1.00 30.62 128 LYS A O 1
ATOM 1031 N N . LYS A 1 129 ? 40.822 18.247 -45.706 1.00 26.81 129 LYS A N 1
ATOM 1032 C CA . LYS A 1 129 ? 42.270 18.250 -45.266 1.00 26.81 129 LYS A CA 1
ATOM 1033 C C . LYS A 1 129 ? 42.976 19.592 -45.572 1.00 26.81 129 LYS A C 1
ATOM 1035 O O . LYS A 1 129 ? 42.773 20.093 -46.658 1.00 26.81 129 LYS A O 1
ATOM 1040 N N . ALA A 1 130 ? 43.864 20.215 -44.786 1.00 26.70 130 ALA A N 1
ATOM 1041 C CA . ALA A 1 130 ? 44.638 19.984 -43.549 1.00 26.70 130 ALA A CA 1
ATOM 1042 C C . ALA A 1 130 ? 45.122 21.392 -43.049 1.00 26.70 130 ALA A C 1
ATOM 1044 O O . ALA A 1 130 ? 44.951 22.346 -43.798 1.00 26.70 130 ALA A O 1
ATOM 1045 N N . GLN A 1 131 ? 45.568 21.676 -41.813 1.00 27.98 131 GLN A N 1
ATOM 1046 C CA . GLN A 1 131 ? 46.941 21.616 -41.226 1.00 27.98 131 GLN A CA 1
ATOM 1047 C C . GLN A 1 131 ? 46.993 22.786 -40.189 1.00 27.98 131 GLN A C 1
ATOM 1049 O O . GLN A 1 131 ? 46.496 23.863 -40.492 1.00 27.98 131 GLN A O 1
ATOM 1054 N N . GLU A 1 132 ? 47.240 22.579 -38.889 1.00 25.92 132 GLU A N 1
ATOM 1055 C CA . GLU A 1 132 ? 48.527 22.564 -38.144 1.00 25.92 132 GLU A CA 1
ATOM 1056 C C . GLU A 1 132 ? 49.132 23.930 -37.678 1.00 25.92 132 GLU A C 1
ATOM 1058 O O . GLU A 1 132 ? 49.627 24.707 -38.481 1.00 25.92 132 GLU A O 1
ATOM 1063 N N . ILE A 1 133 ? 49.176 24.095 -36.333 1.00 26.17 133 ILE A N 1
ATOM 1064 C CA . ILE A 1 133 ? 50.263 24.617 -35.444 1.00 26.17 133 ILE A CA 1
ATOM 1065 C C . ILE A 1 133 ? 50.445 26.154 -35.195 1.00 26.17 133 ILE A C 1
ATOM 1067 O O . ILE A 1 133 ? 51.102 26.838 -35.964 1.00 26.17 133 ILE A O 1
ATOM 1071 N N . ASN A 1 134 ? 49.909 26.640 -34.045 1.00 25.08 134 ASN A N 1
ATOM 1072 C CA . ASN A 1 134 ? 50.519 27.291 -32.830 1.00 25.08 134 ASN A CA 1
ATOM 1073 C C . ASN A 1 134 ? 51.776 28.224 -32.901 1.00 25.08 134 ASN A C 1
ATOM 1075 O O . ASN A 1 134 ? 52.577 28.052 -33.809 1.00 25.08 134 ASN A O 1
ATOM 1079 N N . PRO A 1 135 ? 52.161 28.993 -31.831 1.00 43.50 135 PRO A N 1
ATOM 1080 C CA . PRO A 1 135 ? 51.442 29.635 -30.695 1.00 43.50 135 PRO A CA 1
ATOM 1081 C C . PRO A 1 135 ? 51.993 31.054 -30.277 1.00 43.50 135 PRO A C 1
ATOM 1083 O O . PRO A 1 135 ? 52.895 31.591 -30.909 1.00 43.50 135 PRO A O 1
ATOM 1086 N N . LEU A 1 136 ? 51.510 31.575 -29.124 1.00 27.59 136 LEU A N 1
ATOM 1087 C CA . LEU A 1 136 ? 52.207 32.373 -28.069 1.00 27.59 136 LEU A CA 1
ATOM 1088 C C . LEU A 1 136 ? 51.759 33.843 -27.828 1.00 27.59 136 LEU A C 1
ATOM 1090 O O . LEU A 1 136 ? 52.174 34.748 -28.540 1.00 27.59 136 LEU A O 1
ATOM 1094 N N . ASN A 1 137 ? 50.988 34.096 -26.752 1.00 27.66 137 ASN A N 1
ATOM 1095 C CA . ASN A 1 137 ? 51.413 34.799 -25.513 1.00 27.66 137 ASN A CA 1
ATOM 1096 C C . ASN A 1 137 ? 50.229 35.322 -24.664 1.00 27.66 137 ASN A C 1
ATOM 1098 O O . ASN A 1 137 ? 49.262 35.845 -25.207 1.00 27.66 137 ASN A O 1
ATOM 1102 N N . GLY A 1 138 ? 50.365 35.278 -23.325 1.00 26.77 138 GLY A N 1
ATOM 1103 C CA . GLY A 1 138 ? 49.738 36.295 -22.455 1.00 26.77 138 GLY A CA 1
ATOM 1104 C C . GLY A 1 138 ? 48.747 35.887 -21.350 1.00 26.77 138 GLY A C 1
ATOM 1105 O O . GLY A 1 138 ? 47.727 36.537 -21.189 1.00 26.77 138 GLY A O 1
ATOM 1106 N N . GLN A 1 139 ? 49.037 34.835 -20.585 1.00 28.81 139 GLN A N 1
ATOM 1107 C CA . GLN A 1 139 ? 48.816 34.700 -19.128 1.00 28.81 139 GLN A CA 1
ATOM 1108 C C . GLN A 1 139 ? 47.813 35.650 -18.402 1.00 28.81 139 GLN A C 1
ATOM 1110 O O . GLN A 1 139 ? 48.155 36.765 -18.017 1.00 28.81 139 GLN A O 1
ATOM 1115 N N . LYS A 1 140 ? 46.648 35.112 -18.005 1.00 29.52 140 LYS A N 1
ATOM 1116 C CA . LYS A 1 140 ? 46.044 35.350 -16.676 1.00 29.52 140 LYS A CA 1
ATOM 1117 C C . LYS A 1 140 ? 45.492 34.028 -16.130 1.00 29.52 140 LYS A C 1
ATOM 1119 O O . LYS A 1 140 ? 44.619 33.395 -16.707 1.00 29.52 140 LYS A O 1
ATOM 1124 N N . VAL A 1 141 ? 46.099 33.605 -15.033 1.00 33.25 141 VAL A N 1
ATOM 1125 C CA . VAL A 1 141 ? 45.842 32.427 -14.195 1.00 33.25 141 VAL A CA 1
ATOM 1126 C C . VAL A 1 141 ? 45.281 33.038 -12.898 1.00 33.25 141 VAL A C 1
ATOM 1128 O O . VAL A 1 141 ? 45.851 34.025 -12.448 1.00 33.25 141 VAL A O 1
ATOM 1131 N N . LYS A 1 142 ? 44.155 32.638 -12.297 1.00 37.28 142 LYS A N 1
ATOM 1132 C CA . LYS A 1 142 ? 43.906 31.415 -11.511 1.00 37.28 142 LYS A CA 1
ATOM 1133 C C . LYS A 1 142 ? 42.550 31.650 -10.816 1.00 37.28 142 LYS A C 1
ATOM 1135 O O . LYS A 1 142 ? 42.411 32.722 -10.249 1.00 37.28 142 LYS A O 1
ATOM 1140 N N . GLU A 1 143 ? 41.631 30.684 -10.870 1.00 33.81 143 GLU A N 1
ATOM 1141 C CA . GLU A 1 143 ? 40.564 30.366 -9.882 1.00 33.81 143 GLU A CA 1
ATOM 1142 C C . GLU A 1 143 ? 39.367 29.704 -10.583 1.00 33.81 143 GLU A C 1
ATOM 1144 O O . GLU A 1 143 ? 38.277 30.246 -10.629 1.00 33.81 143 GLU A O 1
ATOM 1149 N N . GLU A 1 144 ? 39.558 28.527 -11.190 1.00 34.41 144 GLU A N 1
ATOM 1150 C CA . GLU A 1 144 ? 38.403 27.710 -11.629 1.00 34.41 144 GLU A CA 1
ATOM 1151 C C . GLU A 1 144 ? 38.736 26.220 -11.855 1.00 34.41 144 GLU A C 1
ATOM 1153 O O . GLU A 1 144 ? 37.976 25.475 -12.472 1.00 34.41 144 GLU A O 1
ATOM 1158 N N . LYS A 1 145 ? 39.895 25.744 -11.371 1.00 35.47 145 LYS A N 1
ATOM 1159 C CA . LYS A 1 145 ? 40.406 24.400 -11.705 1.00 35.47 145 LYS A CA 1
ATOM 1160 C C . LYS A 1 145 ? 40.322 23.339 -10.608 1.00 35.47 145 LYS A C 1
ATOM 1162 O O . LYS A 1 145 ? 40.645 22.195 -10.905 1.00 35.47 145 LYS A O 1
ATOM 1167 N N . GLU A 1 146 ? 39.836 23.647 -9.407 1.00 33.50 146 GLU A N 1
ATOM 1168 C CA . GLU A 1 146 ? 39.743 22.628 -8.343 1.00 33.50 146 GLU A CA 1
ATOM 1169 C C . GLU A 1 146 ? 38.390 21.904 -8.260 1.00 33.50 146 GLU A C 1
ATOM 1171 O O . GLU A 1 146 ? 38.361 20.740 -7.873 1.00 33.50 146 GLU A O 1
ATOM 1176 N N . ASN A 1 147 ? 37.288 22.474 -8.762 1.00 34.97 147 ASN A N 1
ATOM 1177 C CA . ASN A 1 147 ? 35.973 21.810 -8.681 1.00 34.97 147 ASN A CA 1
ATOM 1178 C C . ASN A 1 147 ? 35.646 20.857 -9.849 1.00 34.97 147 ASN A C 1
ATOM 1180 O O . ASN A 1 147 ? 34.635 20.161 -9.810 1.00 34.97 147 ASN A O 1
ATOM 1184 N N . ASN A 1 148 ? 36.499 20.773 -10.877 1.00 35.84 148 ASN A N 1
ATOM 1185 C CA . ASN A 1 148 ? 36.271 19.915 -12.053 1.00 35.84 148 ASN A CA 1
ATOM 1186 C C . ASN A 1 148 ? 37.039 18.581 -12.035 1.00 35.84 148 ASN A C 1
ATOM 1188 O O . ASN A 1 148 ? 36.898 17.787 -12.965 1.00 35.84 148 ASN A O 1
ATOM 1192 N N . LEU A 1 149 ? 37.838 18.305 -10.999 1.00 35.94 149 LEU A N 1
ATOM 1193 C CA . LEU A 1 149 ? 38.613 17.058 -10.905 1.00 35.94 149 LEU A CA 1
ATOM 1194 C C . LEU A 1 149 ? 37.889 15.931 -10.151 1.00 35.94 149 LEU A C 1
ATOM 1196 O O . LEU A 1 149 ? 38.270 14.773 -10.297 1.00 35.94 149 LEU A O 1
ATOM 1200 N N . LEU A 1 150 ? 36.799 16.227 -9.433 1.00 38.91 150 LEU A N 1
ATOM 1201 C CA . LEU A 1 150 ? 35.973 15.213 -8.759 1.00 38.91 150 LEU A CA 1
ATOM 1202 C C . LEU A 1 150 ? 34.855 14.625 -9.645 1.00 38.91 150 LEU A C 1
ATOM 1204 O O . LEU A 1 150 ? 34.206 13.661 -9.249 1.00 38.91 150 LEU A O 1
ATOM 1208 N N . SER A 1 151 ? 34.625 15.152 -10.856 1.00 43.31 151 SER A N 1
ATOM 1209 C CA . SER A 1 151 ? 33.471 14.783 -11.701 1.00 43.31 151 SER A CA 1
ATOM 1210 C C . SER A 1 151 ? 33.756 13.747 -12.799 1.00 43.31 151 SER A C 1
ATOM 1212 O O . SER A 1 151 ? 32.896 13.482 -13.641 1.00 43.31 151 SER A O 1
ATOM 1214 N N . ARG A 1 152 ? 34.943 13.129 -12.819 1.00 45.19 152 ARG A N 1
ATOM 1215 C CA . ARG A 1 152 ? 35.328 12.147 -13.851 1.00 45.19 152 ARG A CA 1
ATOM 1216 C C . ARG A 1 152 ? 35.955 10.878 -13.284 1.00 45.19 152 ARG A C 1
ATOM 1218 O O . ARG A 1 152 ? 36.915 10.366 -13.850 1.00 45.19 152 ARG A O 1
ATOM 1225 N N . ILE A 1 153 ? 35.385 10.305 -12.227 1.00 42.53 153 ILE A N 1
ATOM 1226 C CA . ILE A 1 153 ? 35.520 8.852 -12.078 1.00 42.53 153 ILE A CA 1
ATOM 1227 C C . ILE A 1 153 ? 34.661 8.256 -13.200 1.00 42.53 153 ILE A C 1
ATOM 1229 O O . ILE A 1 153 ? 33.447 8.477 -13.201 1.00 42.53 153 ILE A O 1
ATOM 1233 N N . PRO A 1 154 ? 35.232 7.558 -14.199 1.00 47.28 154 PRO A N 1
ATOM 1234 C CA . PRO A 1 154 ? 34.422 6.859 -15.177 1.00 47.28 154 PRO A CA 1
ATOM 1235 C C . PRO A 1 154 ? 33.656 5.799 -14.393 1.00 47.28 154 PRO A C 1
ATOM 1237 O O . PRO A 1 154 ? 34.250 4.819 -13.944 1.00 47.28 154 PRO A O 1
ATOM 1240 N N . HIS A 1 155 ? 32.352 5.992 -14.190 1.00 53.50 155 HIS A N 1
ATOM 1241 C CA . HIS A 1 155 ? 31.495 4.896 -13.767 1.00 53.50 155 HIS A CA 1
ATOM 1242 C C . HIS A 1 155 ? 31.568 3.855 -14.885 1.00 53.50 155 HIS A C 1
ATOM 1244 O O . HIS A 1 155 ? 30.926 3.986 -15.928 1.00 53.50 155 HIS A O 1
ATOM 1250 N N . LYS A 1 156 ? 32.458 2.871 -14.722 1.00 55.38 156 LYS A N 1
ATOM 1251 C CA . LYS A 1 156 ? 32.512 1.694 -15.579 1.00 55.38 156 LYS A CA 1
ATOM 1252 C C . LYS A 1 156 ? 31.217 0.944 -15.323 1.00 55.38 156 LYS A C 1
ATOM 1254 O O . LYS A 1 156 ? 31.053 0.309 -14.293 1.00 55.38 156 LYS A O 1
ATOM 1259 N N . PHE A 1 157 ? 30.278 1.096 -16.240 1.00 63.81 157 PHE A N 1
ATOM 1260 C CA . PHE A 1 157 ? 29.071 0.293 -16.263 1.00 63.81 157 PHE A CA 1
ATOM 1261 C C . PHE A 1 157 ? 29.461 -1.113 -16.718 1.00 63.81 157 PHE A C 1
ATOM 1263 O O . PHE A 1 157 ? 30.049 -1.255 -17.793 1.00 63.81 157 PHE A O 1
ATOM 1270 N N . SER A 1 158 ? 29.137 -2.139 -15.931 1.00 70.38 158 SER A N 1
ATOM 1271 C CA . SER A 1 158 ? 29.453 -3.530 -16.291 1.00 70.38 158 SER A CA 1
ATOM 1272 C C . SER A 1 158 ? 28.637 -4.031 -17.490 1.00 70.38 158 SER A C 1
ATOM 1274 O O . SER A 1 158 ? 28.988 -5.021 -18.132 1.00 70.38 158 SER A O 1
ATOM 1276 N N . PHE A 1 159 ? 27.571 -3.311 -17.851 1.00 70.69 159 PHE A N 1
ATOM 1277 C CA . PHE A 1 159 ? 26.641 -3.675 -18.912 1.00 70.69 159 PHE A CA 1
ATOM 1278 C C . PHE A 1 159 ? 26.450 -2.547 -19.934 1.00 70.69 159 PHE A C 1
ATOM 1280 O O . PHE A 1 159 ? 26.480 -1.359 -19.608 1.00 70.69 159 PHE A O 1
ATOM 1287 N N . SER A 1 160 ? 26.210 -2.925 -21.195 1.00 76.50 160 SER A N 1
ATOM 1288 C CA . SER A 1 160 ? 25.714 -1.992 -22.213 1.00 76.50 160 SER A CA 1
ATOM 1289 C C . SER A 1 160 ? 24.284 -1.555 -21.879 1.00 76.50 160 SER A C 1
ATOM 1291 O O . SER A 1 160 ? 23.574 -2.263 -21.171 1.00 76.50 160 SER A O 1
ATOM 1293 N N . ALA A 1 161 ? 23.819 -0.431 -22.433 1.00 72.94 161 ALA A N 1
ATOM 1294 C CA . ALA A 1 161 ? 22.448 0.041 -22.208 1.00 72.94 161 ALA A CA 1
ATOM 1295 C C . ALA A 1 161 ? 21.391 -1.022 -22.577 1.00 72.94 161 ALA A C 1
ATOM 1297 O O . ALA A 1 161 ? 20.4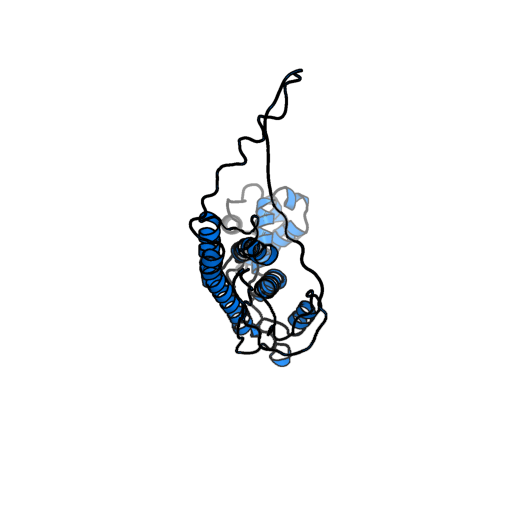47 -1.244 -21.832 1.00 72.94 161 ALA A O 1
ATOM 1298 N N . SER A 1 162 ? 21.584 -1.750 -23.681 1.00 76.12 162 SER A N 1
ATOM 1299 C CA . SER A 1 162 ? 20.692 -2.857 -24.055 1.00 76.12 162 SER A CA 1
ATOM 1300 C C . SER A 1 162 ? 20.712 -3.997 -23.024 1.00 76.12 162 SER A C 1
ATOM 1302 O O . SER A 1 162 ? 19.650 -4.466 -22.628 1.00 76.12 162 SER A O 1
ATOM 1304 N N . LYS A 1 163 ? 21.892 -4.382 -22.510 1.00 78.62 163 LYS A N 1
ATOM 1305 C CA . LYS A 1 163 ? 22.002 -5.407 -21.455 1.00 78.62 163 LYS A CA 1
ATOM 1306 C C . LYS A 1 163 ? 21.360 -4.962 -20.137 1.00 78.62 163 LYS A C 1
ATOM 1308 O O . LYS A 1 163 ? 20.714 -5.764 -19.472 1.00 78.62 163 LYS A O 1
ATOM 1313 N N . GLN A 1 164 ? 21.499 -3.687 -19.776 1.00 76.94 164 GLN A N 1
ATOM 1314 C CA . GLN A 1 164 ? 20.811 -3.112 -18.618 1.00 76.94 164 GLN A CA 1
ATOM 1315 C C . GLN A 1 164 ? 19.287 -3.147 -18.806 1.00 76.94 164 GLN A C 1
ATOM 1317 O O . GLN A 1 164 ? 18.584 -3.531 -17.880 1.00 76.94 164 GLN A O 1
ATOM 1322 N N . GLY A 1 165 ? 18.794 -2.842 -20.014 1.00 77.31 165 GLY A N 1
ATOM 1323 C CA . GLY A 1 165 ? 17.386 -2.994 -20.414 1.00 77.31 165 GLY A CA 1
ATOM 1324 C C . GLY A 1 165 ? 16.853 -4.388 -20.170 1.00 77.31 165 GLY A C 1
ATOM 1325 O O . GLY A 1 165 ? 15.939 -4.569 -19.371 1.00 77.31 165 GLY A O 1
ATOM 1326 N N . SER A 1 166 ? 17.525 -5.381 -20.749 1.00 80.31 166 SER A N 1
ATOM 1327 C CA . SER A 1 166 ? 17.137 -6.784 -20.600 1.00 80.31 166 SER A CA 1
ATOM 1328 C C . SER A 1 166 ? 17.149 -7.293 -19.155 1.00 80.31 166 SER A C 1
ATOM 1330 O O . SER A 1 166 ? 16.519 -8.304 -18.870 1.00 80.31 166 SER A O 1
ATOM 1332 N N . TYR A 1 167 ? 17.865 -6.619 -18.248 1.00 81.56 167 TYR A N 1
ATOM 1333 C CA . TYR A 1 167 ? 17.902 -6.972 -16.830 1.00 81.56 167 TYR A CA 1
ATOM 1334 C C . TYR A 1 167 ? 16.819 -6.246 -16.018 1.00 81.56 167 TYR A C 1
ATOM 1336 O O . TYR A 1 167 ? 16.153 -6.854 -15.187 1.00 81.56 167 TYR A O 1
ATOM 1344 N N . VAL A 1 168 ? 16.625 -4.947 -16.259 1.00 83.19 168 VAL A N 1
ATOM 1345 C CA . VAL A 1 168 ? 15.685 -4.106 -15.501 1.00 83.19 168 VAL A CA 1
ATOM 1346 C C . VAL A 1 168 ? 14.234 -4.366 -15.898 1.00 83.19 168 VAL A C 1
ATOM 1348 O O . VAL A 1 168 ? 13.362 -4.394 -15.032 1.00 83.19 168 VAL A O 1
ATOM 1351 N N . GLU A 1 169 ? 13.955 -4.571 -17.185 1.00 84.56 169 GLU A N 1
ATOM 1352 C CA . GLU A 1 169 ? 12.583 -4.724 -17.681 1.00 84.56 169 GLU A CA 1
ATOM 1353 C C . GLU A 1 169 ? 11.839 -5.912 -17.045 1.00 84.56 169 GLU A C 1
ATOM 1355 O O . GLU A 1 169 ? 10.744 -5.685 -16.524 1.00 84.56 169 GLU A O 1
ATOM 1360 N N . PRO A 1 170 ? 12.412 -7.134 -16.964 1.00 88.62 170 PRO A N 1
ATOM 1361 C CA . PRO A 1 170 ? 11.743 -8.250 -16.294 1.00 88.62 170 PRO A CA 1
ATOM 1362 C C . PRO A 1 170 ? 11.455 -7.985 -14.812 1.00 88.62 170 PRO A C 1
ATOM 1364 O O . PRO A 1 170 ? 10.437 -8.442 -14.293 1.00 88.62 170 PRO A O 1
ATOM 1367 N N . ILE A 1 171 ? 12.326 -7.233 -14.128 1.00 90.88 171 ILE A N 1
ATOM 1368 C CA . ILE A 1 171 ? 12.140 -6.865 -12.718 1.00 90.88 171 ILE A CA 1
ATOM 1369 C C . ILE A 1 171 ? 10.936 -5.932 -12.579 1.00 90.88 171 ILE A C 1
ATOM 1371 O O . ILE A 1 171 ? 10.049 -6.184 -11.762 1.00 90.88 171 ILE A O 1
ATOM 1375 N N . LEU A 1 172 ? 10.870 -4.875 -13.393 1.00 90.25 172 LEU A N 1
ATOM 1376 C CA . LEU A 1 172 ? 9.747 -3.936 -13.366 1.00 90.25 172 LEU A CA 1
ATOM 1377 C C . LEU A 1 172 ? 8.431 -4.622 -13.746 1.00 90.25 172 LEU A C 1
ATOM 1379 O O . LEU A 1 172 ? 7.418 -4.405 -13.084 1.00 90.25 172 LEU A O 1
ATOM 1383 N N . GLU A 1 173 ? 8.452 -5.507 -14.745 1.00 90.31 173 GLU A N 1
ATOM 1384 C CA . GLU A 1 173 ? 7.290 -6.307 -15.129 1.00 90.31 173 GLU A CA 1
ATOM 1385 C C . GLU A 1 173 ? 6.814 -7.210 -13.987 1.00 90.31 173 GLU A C 1
ATOM 1387 O O . GLU A 1 173 ? 5.610 -7.320 -13.730 1.00 90.31 173 GLU A O 1
ATOM 1392 N N . HIS A 1 174 ? 7.748 -7.849 -13.283 1.00 93.06 174 HIS A N 1
ATOM 1393 C CA . HIS A 1 174 ? 7.432 -8.700 -12.147 1.00 93.06 174 HIS A CA 1
ATOM 1394 C C . HIS A 1 174 ? 6.755 -7.908 -11.021 1.00 93.06 174 HIS A C 1
ATOM 1396 O O . HIS A 1 174 ? 5.694 -8.311 -10.538 1.00 93.06 174 HIS A O 1
ATOM 1402 N N . VAL A 1 175 ? 7.309 -6.746 -10.666 1.00 94.75 175 VAL A N 1
ATOM 1403 C CA . VAL A 1 175 ? 6.739 -5.865 -9.639 1.00 94.75 175 VAL A CA 1
ATOM 1404 C C . VAL A 1 175 ? 5.377 -5.314 -10.062 1.00 94.75 175 VAL A C 1
ATOM 1406 O O . VAL A 1 175 ? 4.441 -5.319 -9.266 1.00 94.75 175 VAL A O 1
ATOM 1409 N N . GLU A 1 176 ? 5.216 -4.882 -11.315 1.00 93.69 176 GLU A N 1
ATOM 1410 C CA . GLU A 1 176 ? 3.929 -4.400 -11.828 1.00 93.69 176 GLU A CA 1
ATOM 1411 C C . GLU A 1 176 ? 2.843 -5.480 -11.716 1.00 93.69 176 GLU A C 1
ATOM 1413 O O . GLU A 1 176 ? 1.735 -5.209 -11.243 1.00 93.69 176 GLU A O 1
ATOM 1418 N N . LYS A 1 177 ? 3.169 -6.729 -12.076 1.00 92.75 177 LYS A N 1
ATOM 1419 C CA . LYS A 1 177 ? 2.259 -7.871 -11.912 1.00 92.75 177 LYS A CA 1
ATOM 1420 C C . LYS A 1 177 ? 1.917 -8.122 -10.445 1.00 92.75 177 LYS A C 1
ATOM 1422 O O . LYS A 1 177 ? 0.756 -8.415 -10.156 1.00 92.75 177 LYS A O 1
ATOM 1427 N N . ALA A 1 178 ? 2.886 -8.025 -9.535 1.00 95.19 178 ALA A N 1
ATOM 1428 C CA . ALA A 1 178 ? 2.655 -8.198 -8.101 1.00 95.19 178 ALA A CA 1
ATOM 1429 C C . ALA A 1 178 ? 1.722 -7.111 -7.544 1.00 95.19 178 ALA A C 1
ATOM 1431 O O . ALA A 1 178 ? 0.704 -7.436 -6.935 1.00 95.19 178 ALA A O 1
ATOM 1432 N N . LEU A 1 179 ? 1.984 -5.839 -7.856 1.00 96.19 179 LEU A N 1
ATOM 1433 C CA . LEU A 1 179 ? 1.134 -4.706 -7.472 1.00 96.19 179 LEU A CA 1
ATOM 1434 C C . LEU A 1 179 ? -0.297 -4.866 -7.993 1.00 96.19 179 LEU A C 1
ATOM 1436 O O . LEU A 1 179 ? -1.262 -4.669 -7.254 1.00 96.19 179 LEU A O 1
ATOM 1440 N N . PHE A 1 180 ? -0.455 -5.257 -9.259 1.00 94.44 180 PHE A N 1
ATOM 1441 C CA . PHE A 1 180 ? -1.779 -5.475 -9.832 1.00 94.44 180 PHE A CA 1
ATOM 1442 C C . PHE A 1 180 ? -2.507 -6.634 -9.140 1.00 94.44 180 PHE A C 1
ATOM 1444 O O . PHE A 1 180 ? -3.670 -6.500 -8.759 1.00 94.44 180 PHE A O 1
ATOM 1451 N N . ARG A 1 181 ? -1.821 -7.764 -8.912 1.00 94.44 181 ARG A N 1
ATOM 1452 C CA . ARG A 1 181 ? -2.384 -8.911 -8.180 1.00 94.44 181 ARG A CA 1
ATOM 1453 C C . ARG A 1 181 ? -2.801 -8.534 -6.766 1.00 94.44 181 ARG A C 1
ATOM 1455 O O . ARG A 1 181 ? -3.867 -8.970 -6.343 1.00 94.44 181 ARG A O 1
ATOM 1462 N N . PHE A 1 182 ? -2.013 -7.719 -6.072 1.00 95.75 182 PHE A N 1
ATOM 1463 C CA . PHE A 1 182 ? -2.346 -7.209 -4.746 1.00 95.75 182 PHE A CA 1
ATOM 1464 C C . PHE A 1 182 ? -3.665 -6.430 -4.757 1.00 95.75 182 PHE A C 1
ATOM 1466 O O . PHE A 1 182 ? -4.578 -6.741 -3.992 1.00 95.75 182 PHE A O 1
ATOM 1473 N N . VAL A 1 183 ? -3.812 -5.474 -5.680 1.00 95.19 183 VAL A N 1
ATOM 1474 C CA . VAL A 1 183 ? -5.045 -4.681 -5.832 1.00 95.19 183 VAL A CA 1
ATOM 1475 C C . VAL A 1 183 ? -6.247 -5.575 -6.156 1.00 95.19 183 VAL A C 1
ATOM 1477 O O . VAL A 1 183 ? -7.306 -5.430 -5.549 1.00 95.19 183 VAL A O 1
ATOM 1480 N N . VAL A 1 184 ? -6.088 -6.544 -7.065 1.00 93.25 184 VAL A N 1
ATOM 1481 C CA . VAL A 1 184 ? -7.161 -7.477 -7.452 1.00 93.25 184 VAL A CA 1
ATOM 1482 C C . VAL A 1 184 ? -7.560 -8.401 -6.299 1.00 93.25 184 VAL A C 1
ATOM 1484 O O . VAL A 1 184 ? -8.754 -8.606 -6.070 1.00 93.25 184 VAL A O 1
ATOM 1487 N N . LYS A 1 185 ? -6.581 -8.964 -5.579 1.00 94.25 185 LYS A N 1
ATOM 1488 C CA . LYS A 1 185 ? -6.793 -9.860 -4.429 1.00 94.25 185 LYS A CA 1
ATOM 1489 C C . LYS A 1 185 ? -7.545 -9.144 -3.309 1.00 94.25 185 LYS A C 1
ATOM 1491 O O . LYS A 1 185 ? -8.420 -9.739 -2.693 1.00 94.25 185 LYS A O 1
ATOM 1496 N N . ASN A 1 186 ? -7.244 -7.864 -3.104 1.00 94.12 186 ASN A N 1
ATOM 1497 C CA . ASN A 1 186 ? -7.799 -7.046 -2.029 1.00 94.12 186 ASN A CA 1
ATOM 1498 C C . ASN A 1 186 ? -8.944 -6.126 -2.489 1.00 94.12 186 ASN A C 1
ATOM 1500 O O . ASN A 1 186 ? -9.293 -5.179 -1.785 1.00 94.12 186 ASN A O 1
ATOM 1504 N N . ARG A 1 187 ? -9.565 -6.399 -3.647 1.00 93.00 187 ARG A N 1
ATOM 1505 C CA . ARG A 1 187 ? -10.663 -5.583 -4.204 1.00 93.00 187 ARG A CA 1
ATOM 1506 C C . ARG A 1 187 ? -11.846 -5.407 -3.253 1.00 93.00 187 ARG A C 1
ATOM 1508 O O . ARG A 1 187 ? -12.540 -4.398 -3.319 1.00 93.00 187 ARG A O 1
ATOM 1515 N N . ASP A 1 188 ? -12.052 -6.373 -2.361 1.00 92.19 188 ASP A N 1
ATOM 1516 C CA . ASP A 1 188 ? -13.157 -6.371 -1.409 1.00 92.19 188 ASP A CA 1
ATOM 1517 C C . ASP A 1 188 ? -13.027 -5.232 -0.383 1.00 92.19 188 ASP A C 1
ATOM 1519 O O . ASP A 1 188 ? -14.010 -4.883 0.257 1.00 92.19 188 ASP A O 1
ATOM 1523 N N . TYR A 1 189 ? -11.848 -4.613 -0.259 1.00 94.38 189 TYR A N 1
ATOM 1524 C CA . TYR A 1 189 ? -11.579 -3.455 0.602 1.00 94.38 189 TYR A CA 1
ATOM 1525 C C . TYR A 1 189 ? -11.568 -2.122 -0.163 1.00 94.38 189 TYR A C 1
ATOM 1527 O O . TYR A 1 189 ? -11.379 -1.064 0.435 1.00 94.38 189 TYR A O 1
ATOM 1535 N N . ILE A 1 190 ? -11.760 -2.152 -1.486 1.00 95.38 190 ILE A N 1
ATOM 1536 C CA . ILE A 1 190 ? -11.587 -0.992 -2.362 1.00 95.38 190 ILE A CA 1
ATOM 1537 C C . ILE A 1 190 ? -12.954 -0.516 -2.877 1.00 95.38 190 ILE A C 1
ATOM 1539 O O . ILE A 1 190 ? -13.591 -1.222 -3.666 1.00 95.38 190 ILE A O 1
ATOM 1543 N N . PRO A 1 191 ? -13.405 0.696 -2.504 1.00 95.88 191 PRO A N 1
ATOM 1544 C CA . PRO A 1 191 ? -14.621 1.277 -3.061 1.00 95.88 191 PRO A CA 1
ATOM 1545 C C . PRO A 1 191 ? -14.462 1.622 -4.548 1.00 95.88 191 PRO A C 1
ATOM 1547 O O . PRO A 1 191 ? -13.459 2.204 -4.967 1.00 95.88 191 PRO A O 1
ATOM 1550 N N . SER A 1 192 ? -15.485 1.326 -5.348 1.00 94.44 192 SER A N 1
ATOM 1551 C CA . SER A 1 192 ? -15.499 1.604 -6.789 1.00 94.44 192 SER A CA 1
ATOM 1552 C C . SER A 1 192 ? -15.352 3.095 -7.095 1.00 94.44 192 SER A C 1
ATOM 1554 O O . SER A 1 192 ? -14.619 3.463 -8.012 1.00 94.44 192 SER A O 1
ATOM 1556 N N . ASP A 1 193 ? -15.972 3.965 -6.297 1.00 94.62 193 ASP A N 1
ATOM 1557 C CA . ASP A 1 193 ? -15.896 5.414 -6.490 1.00 94.62 193 ASP A CA 1
ATOM 1558 C C . ASP A 1 193 ? -14.493 5.960 -6.217 1.00 94.62 193 ASP A C 1
ATOM 1560 O O . ASP A 1 193 ? -14.039 6.850 -6.932 1.00 94.62 193 ASP A O 1
ATOM 1564 N N . THR A 1 194 ? -13.751 5.360 -5.278 1.00 95.12 194 THR A N 1
ATOM 1565 C CA . THR A 1 194 ? -12.339 5.695 -5.049 1.00 95.12 194 THR A CA 1
ATOM 1566 C C . THR A 1 194 ? -11.492 5.406 -6.288 1.00 95.12 194 THR A C 1
ATOM 1568 O O . THR A 1 194 ? -10.656 6.227 -6.667 1.00 95.12 194 THR A O 1
ATOM 1571 N N . VAL A 1 195 ? -11.722 4.270 -6.955 1.00 94.88 195 VAL A N 1
ATOM 1572 C CA . VAL A 1 195 ? -11.000 3.914 -8.187 1.00 94.88 195 VAL A CA 1
ATOM 1573 C C . VAL A 1 195 ? -11.392 4.832 -9.340 1.00 94.88 195 VAL A C 1
ATOM 1575 O O . VAL A 1 195 ? -10.508 5.335 -10.030 1.00 94.88 195 VAL A O 1
ATOM 1578 N N . LYS A 1 196 ? -12.690 5.115 -9.523 1.00 94.31 196 LYS A N 1
ATOM 1579 C CA . LYS A 1 196 ? -13.174 6.055 -10.550 1.00 94.31 196 LYS A CA 1
ATOM 1580 C C . LYS A 1 196 ? -12.562 7.442 -10.367 1.00 94.31 196 LYS A C 1
ATOM 1582 O O . LYS A 1 196 ? -12.010 7.999 -11.312 1.00 94.31 196 LYS A O 1
ATOM 1587 N N . GLU A 1 197 ? -12.621 7.987 -9.153 1.00 95.56 197 GLU A N 1
ATOM 1588 C CA . GLU A 1 197 ? -12.074 9.307 -8.839 1.00 95.56 197 GLU A CA 1
ATOM 1589 C C . GLU A 1 197 ? -10.560 9.355 -9.082 1.00 95.56 197 GLU A C 1
ATOM 1591 O O . GLU A 1 197 ? -10.044 10.320 -9.648 1.00 95.56 197 GLU A O 1
ATOM 1596 N N . PHE A 1 198 ? -9.836 8.306 -8.684 1.00 95.44 198 PHE A N 1
ATOM 1597 C CA . PHE A 1 198 ? -8.402 8.213 -8.922 1.00 95.44 198 PHE A CA 1
ATOM 1598 C C . PHE A 1 198 ? -8.066 8.143 -10.418 1.00 95.44 198 PHE A C 1
ATOM 1600 O O . PHE A 1 198 ? -7.201 8.884 -10.885 1.00 95.44 198 PHE A O 1
ATOM 1607 N N . ALA A 1 199 ? -8.758 7.281 -11.165 1.00 93.44 199 ALA A N 1
ATOM 1608 C CA . ALA A 1 199 ? -8.520 7.054 -12.585 1.00 93.44 199 ALA A CA 1
ATOM 1609 C C . ALA A 1 199 ? -8.795 8.312 -13.425 1.00 93.44 199 ALA A C 1
ATOM 1611 O O . ALA A 1 199 ? -8.020 8.621 -14.329 1.00 93.44 199 ALA A O 1
ATOM 1612 N N . LEU A 1 200 ? -9.829 9.086 -13.071 1.00 92.62 200 LEU A N 1
ATOM 1613 C CA . LEU A 1 200 ? -10.142 10.377 -13.696 1.00 92.62 200 LEU A CA 1
ATOM 1614 C C . LEU A 1 200 ? -9.105 11.467 -13.386 1.00 92.62 200 LEU A C 1
ATOM 1616 O O . LEU A 1 200 ? -8.893 12.356 -14.204 1.00 92.62 200 LEU A O 1
ATOM 1620 N N . LYS A 1 201 ? -8.462 11.411 -12.213 1.00 92.75 201 LYS A N 1
ATOM 1621 C CA . LYS A 1 201 ? -7.419 12.369 -11.795 1.00 92.75 201 LYS A CA 1
ATOM 1622 C C . LYS A 1 201 ? -6.026 12.037 -12.338 1.00 92.75 201 LYS A C 1
ATOM 1624 O O . LYS A 1 201 ? -5.101 12.826 -12.149 1.00 92.75 201 LYS A O 1
ATOM 1629 N N . CYS A 1 202 ? -5.849 10.873 -12.958 1.00 87.56 202 CYS A N 1
ATOM 1630 C CA . CYS A 1 202 ? -4.601 10.518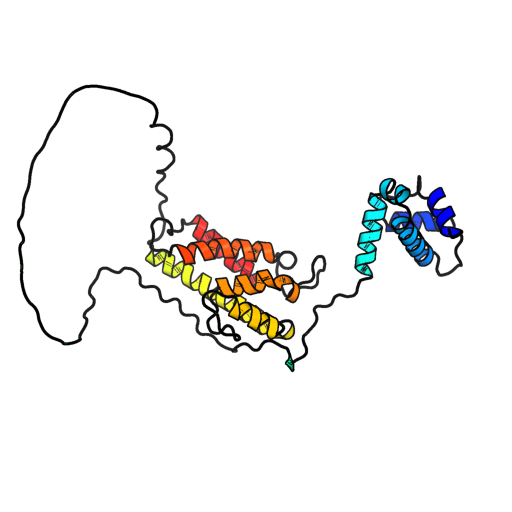 -13.621 1.00 87.56 202 CYS A CA 1
ATOM 1631 C C . CYS A 1 202 ? -4.399 11.341 -14.898 1.00 87.56 202 CYS A C 1
ATOM 1633 O O . CYS A 1 202 ? -5.357 11.735 -15.553 1.00 87.56 202 CYS A O 1
ATOM 1635 N N . ASN A 1 203 ? -3.135 11.576 -15.257 1.00 84.44 203 ASN A N 1
ATOM 1636 C CA . ASN A 1 203 ? -2.751 12.295 -16.470 1.00 84.44 203 ASN A CA 1
ATOM 1637 C C . ASN A 1 203 ? -1.790 11.423 -17.302 1.00 84.44 203 ASN A C 1
ATOM 1639 O O . ASN A 1 203 ? -0.621 11.310 -16.922 1.00 84.44 203 ASN A O 1
ATOM 1643 N N . PRO A 1 204 ? -2.246 10.812 -18.413 1.00 86.75 204 PRO A N 1
ATOM 1644 C CA . PRO A 1 204 ? -3.625 10.828 -18.920 1.00 86.75 204 PRO A CA 1
ATOM 1645 C C . PRO A 1 204 ? -4.593 10.021 -18.026 1.00 86.75 204 PRO A C 1
ATOM 1647 O O . PRO A 1 204 ? -4.130 9.185 -17.238 1.00 86.75 204 PRO A O 1
ATOM 1650 N N . PRO A 1 205 ? -5.919 10.250 -18.141 1.00 88.38 205 PRO A N 1
ATOM 1651 C CA . PRO A 1 205 ? -6.918 9.449 -17.442 1.00 88.38 205 PRO A CA 1
ATOM 1652 C C . PRO A 1 205 ? -6.743 7.959 -17.731 1.00 88.38 205 PRO A C 1
ATOM 1654 O O . PRO A 1 205 ? -6.355 7.576 -18.836 1.00 88.38 205 PRO A O 1
ATOM 1657 N N . ARG A 1 206 ? -7.019 7.130 -16.724 1.00 90.88 206 ARG A N 1
ATOM 1658 C CA . ARG A 1 206 ? -6.870 5.670 -16.795 1.00 90.88 206 ARG A CA 1
ATOM 1659 C C . ARG A 1 206 ? -8.221 4.974 -16.858 1.00 90.88 206 ARG A C 1
ATOM 1661 O O . ARG A 1 206 ? -9.246 5.542 -16.475 1.00 90.88 206 ARG A O 1
ATOM 1668 N N . ASN A 1 207 ? -8.223 3.718 -17.282 1.00 91.44 207 ASN A N 1
ATOM 1669 C CA . ASN A 1 207 ? -9.402 2.873 -17.196 1.00 91.44 207 ASN A CA 1
ATOM 1670 C C . ASN A 1 207 ? -9.708 2.539 -15.733 1.00 91.44 207 ASN A C 1
ATOM 1672 O O . ASN A 1 207 ? -8.817 2.240 -14.938 1.00 91.44 207 ASN A O 1
ATOM 1676 N N . ILE A 1 208 ? -10.994 2.520 -15.385 1.00 91.69 208 ILE A N 1
ATOM 1677 C CA . ILE A 1 208 ? -11.466 2.221 -14.022 1.00 91.69 208 ILE A CA 1
ATOM 1678 C C . ILE A 1 208 ? -11.182 0.777 -13.578 1.00 91.69 208 ILE A C 1
ATOM 1680 O O . ILE A 1 208 ? -11.248 0.479 -12.393 1.00 91.69 208 ILE A O 1
ATOM 1684 N N . ASP A 1 209 ? -10.871 -0.117 -14.519 1.00 90.19 209 ASP A N 1
ATOM 1685 C CA . ASP A 1 209 ? -10.468 -1.503 -14.260 1.00 90.19 209 ASP A CA 1
ATOM 1686 C C . ASP A 1 209 ? -8.941 -1.670 -14.153 1.00 90.19 209 ASP A C 1
ATOM 1688 O O . ASP A 1 209 ? -8.458 -2.799 -14.030 1.00 90.19 209 ASP A O 1
ATOM 1692 N N . PHE A 1 210 ? -8.188 -0.563 -14.242 1.00 91.25 210 PHE A N 1
ATOM 1693 C CA . PHE A 1 210 ? -6.724 -0.511 -14.277 1.00 91.25 210 PHE A CA 1
ATOM 1694 C C . PHE A 1 210 ? -6.078 -1.375 -15.372 1.00 91.25 210 PHE A C 1
ATOM 1696 O O . PHE A 1 210 ? -4.899 -1.717 -15.290 1.00 91.25 210 PHE A O 1
ATOM 1703 N N . SER A 1 211 ? -6.808 -1.685 -16.447 1.00 87.56 211 SER A N 1
ATOM 1704 C CA . SER A 1 211 ? -6.274 -2.446 -17.586 1.00 87.56 211 SER A CA 1
ATOM 1705 C C . SER A 1 211 ? -5.141 -1.738 -18.340 1.00 87.56 211 SER A C 1
ATOM 1707 O O . SER A 1 211 ? -4.369 -2.394 -19.037 1.00 87.56 211 SER A O 1
ATOM 1709 N N . ASP A 1 212 ? -5.002 -0.425 -18.178 1.00 88.25 212 ASP A N 1
ATOM 1710 C CA . ASP A 1 212 ? -3.960 0.424 -18.761 1.00 88.25 212 ASP A CA 1
ATOM 1711 C C . ASP A 1 212 ? -3.040 1.069 -17.699 1.00 88.25 212 ASP A C 1
ATOM 1713 O O . ASP A 1 212 ? -2.162 1.860 -18.039 1.00 88.25 212 ASP A O 1
ATOM 1717 N N . ALA A 1 213 ? -3.197 0.725 -16.415 1.00 89.31 213 ALA A N 1
ATOM 1718 C CA . ALA A 1 213 ? -2.452 1.339 -15.315 1.00 89.31 213 ALA A CA 1
ATOM 1719 C C . ALA A 1 213 ? -1.002 0.839 -15.242 1.00 89.31 213 ALA A C 1
ATOM 1721 O O . ALA A 1 213 ? -0.766 -0.297 -14.862 1.00 89.31 213 ALA A O 1
ATOM 1722 N N . ASP A 1 214 ? -0.013 1.666 -15.564 1.00 89.56 214 ASP A N 1
ATOM 1723 C CA . ASP A 1 214 ? 1.409 1.321 -15.400 1.00 89.56 214 ASP A CA 1
ATOM 1724 C C . ASP A 1 214 ? 1.845 1.139 -13.923 1.00 89.56 214 ASP A C 1
ATOM 1726 O O . ASP A 1 214 ? 1.102 1.425 -12.977 1.00 89.56 214 ASP A O 1
ATOM 1730 N N . ILE A 1 215 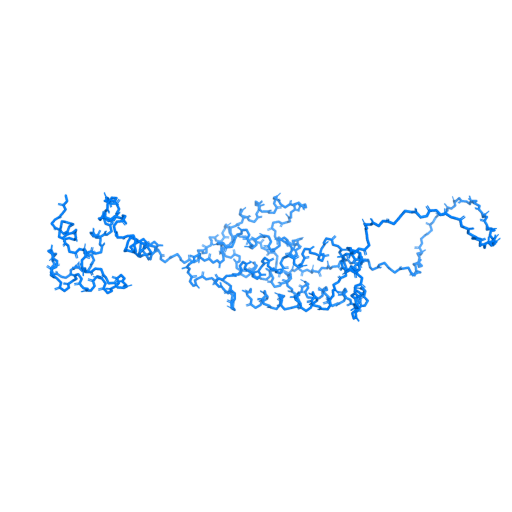? 3.088 0.689 -13.718 1.00 91.31 215 ILE A N 1
ATOM 1731 C CA . ILE A 1 215 ? 3.689 0.500 -12.389 1.00 91.31 215 ILE A CA 1
ATOM 1732 C C . ILE A 1 215 ? 3.593 1.746 -11.489 1.00 91.31 215 ILE A C 1
ATOM 1734 O O . ILE A 1 215 ? 3.312 1.630 -10.295 1.00 91.31 215 ILE A O 1
ATOM 1738 N N . LEU A 1 216 ? 3.771 2.955 -12.038 1.00 92.12 216 LEU A N 1
ATOM 1739 C CA . LEU A 1 216 ? 3.704 4.195 -11.262 1.00 92.12 216 LEU A CA 1
ATOM 1740 C C . LEU A 1 216 ? 2.264 4.526 -10.875 1.00 92.12 216 LEU A C 1
ATOM 1742 O O . LEU A 1 216 ? 2.034 5.018 -9.770 1.00 92.12 216 LEU A O 1
ATOM 1746 N N . CYS A 1 217 ? 1.305 4.252 -11.756 1.00 92.69 217 CYS A N 1
ATOM 1747 C CA . CYS A 1 217 ? -0.122 4.377 -11.495 1.00 92.69 217 CYS A CA 1
ATOM 1748 C C . CYS A 1 217 ? -0.536 3.503 -10.303 1.00 92.69 217 CYS A C 1
ATOM 1750 O O . CYS A 1 217 ? -1.102 4.018 -9.337 1.00 92.69 217 CYS A O 1
ATOM 1752 N N . LEU A 1 218 ? -0.162 2.218 -10.317 1.00 95.06 218 LEU A N 1
ATOM 1753 C CA . LEU A 1 218 ? -0.464 1.275 -9.235 1.00 95.06 218 LEU A CA 1
ATOM 1754 C C . LEU A 1 218 ? 0.197 1.687 -7.912 1.00 95.06 218 LEU A C 1
ATOM 1756 O O . LEU A 1 218 ? -0.471 1.738 -6.878 1.00 95.06 218 LEU A O 1
ATOM 1760 N N . LEU A 1 219 ? 1.479 2.071 -7.942 1.00 95.94 219 LEU A N 1
ATOM 1761 C CA . LEU A 1 219 ? 2.185 2.580 -6.759 1.00 95.94 219 LEU A CA 1
ATOM 1762 C C . LEU A 1 219 ? 1.516 3.834 -6.191 1.00 95.94 219 LEU A C 1
ATOM 1764 O O . LEU A 1 219 ? 1.343 3.953 -4.978 1.00 95.94 219 LEU A O 1
ATOM 1768 N N . ASN A 1 220 ? 1.137 4.782 -7.053 1.00 95.25 220 ASN A N 1
ATOM 1769 C CA . ASN A 1 220 ? 0.451 6.004 -6.640 1.00 95.25 220 ASN A CA 1
ATOM 1770 C C . ASN A 1 220 ? -0.903 5.696 -6.002 1.00 95.25 220 ASN A C 1
ATOM 1772 O O . ASN A 1 220 ? -1.228 6.304 -4.985 1.00 95.25 220 ASN A O 1
ATOM 1776 N N . PHE A 1 221 ? -1.665 4.765 -6.578 1.00 96.44 221 PHE A N 1
ATOM 1777 C CA . PHE A 1 221 ? -2.951 4.347 -6.040 1.00 96.44 221 PHE A CA 1
ATOM 1778 C C . PHE A 1 221 ? -2.796 3.752 -4.637 1.00 96.44 221 PHE A C 1
ATOM 1780 O O . PHE A 1 221 ? -3.391 4.267 -3.691 1.00 96.44 221 PHE A O 1
ATOM 1787 N N . ILE A 1 222 ? -1.933 2.742 -4.481 1.00 96.69 222 ILE A N 1
ATOM 1788 C CA . ILE A 1 222 ? -1.710 2.065 -3.194 1.00 96.69 222 ILE A CA 1
ATOM 1789 C C . ILE A 1 222 ? -1.179 3.048 -2.147 1.00 96.69 222 ILE A C 1
ATOM 1791 O O . ILE A 1 222 ? -1.694 3.098 -1.037 1.00 96.69 222 ILE A O 1
ATOM 1795 N N . THR A 1 223 ? -0.202 3.886 -2.507 1.00 95.31 223 THR A N 1
ATOM 1796 C CA . THR A 1 223 ? 0.378 4.878 -1.584 1.00 95.31 223 THR A CA 1
ATOM 1797 C C . THR A 1 223 ? -0.669 5.893 -1.122 1.00 95.31 223 THR A C 1
ATOM 1799 O O . THR A 1 223 ? -0.751 6.211 0.061 1.00 95.31 223 THR A O 1
ATOM 1802 N N . LYS A 1 224 ? -1.478 6.422 -2.049 1.00 95.50 224 LYS A N 1
ATOM 1803 C CA . LYS A 1 224 ? -2.492 7.441 -1.743 1.00 95.50 224 LYS A CA 1
ATOM 1804 C C . LYS A 1 224 ? -3.635 6.880 -0.898 1.00 95.50 224 LYS A C 1
ATOM 1806 O O . LYS A 1 224 ? -4.201 7.603 -0.084 1.00 95.50 224 LYS A O 1
ATOM 1811 N N . HIS A 1 225 ? -3.967 5.609 -1.097 1.00 95.19 225 HIS A N 1
ATOM 1812 C CA . HIS A 1 225 ? -5.086 4.933 -0.450 1.00 95.19 225 HIS A CA 1
ATOM 1813 C C . HIS A 1 225 ? -4.617 3.846 0.527 1.00 95.19 225 HIS A C 1
ATOM 1815 O O . HIS A 1 225 ? -5.310 2.855 0.734 1.00 95.19 225 HIS A O 1
ATOM 1821 N N . ILE A 1 226 ? -3.450 4.042 1.155 1.00 93.69 226 ILE A N 1
ATOM 1822 C CA . ILE A 1 226 ? -2.810 3.046 2.028 1.00 93.69 226 ILE A CA 1
ATOM 1823 C C . ILE A 1 226 ? -3.711 2.614 3.195 1.00 93.69 226 ILE A C 1
ATOM 1825 O O . ILE A 1 226 ? -3.699 1.455 3.600 1.00 93.69 226 ILE A O 1
ATOM 1829 N N . SER A 1 227 ? -4.564 3.520 3.680 1.00 91.25 227 SER A N 1
ATOM 1830 C CA . SER A 1 227 ? -5.528 3.268 4.756 1.00 91.25 227 SER A CA 1
ATOM 1831 C C . SER A 1 227 ? -6.629 2.264 4.398 1.00 91.25 227 SER A C 1
ATOM 1833 O O . SER A 1 227 ? -7.335 1.804 5.292 1.00 91.25 227 SER A O 1
ATOM 1835 N N . LEU A 1 228 ? -6.790 1.907 3.118 1.00 93.38 228 LEU A N 1
ATOM 1836 C CA . LEU A 1 228 ? -7.665 0.806 2.700 1.00 93.38 228 LEU A CA 1
ATOM 1837 C C . LEU A 1 228 ? -7.051 -0.568 2.994 1.00 93.38 228 LEU A C 1
ATOM 1839 O O . LEU A 1 228 ? -7.775 -1.553 3.099 1.00 93.38 228 LEU A O 1
ATOM 1843 N N . PHE A 1 229 ? -5.725 -0.637 3.106 1.00 93.62 229 PHE A N 1
ATOM 1844 C CA . PHE A 1 229 ? -4.966 -1.885 3.188 1.00 93.62 229 PHE A CA 1
ATOM 1845 C C . PHE A 1 229 ? -4.325 -2.103 4.557 1.00 93.62 229 PHE A C 1
ATOM 1847 O O . PHE A 1 229 ? -3.893 -3.209 4.860 1.00 93.62 229 PHE A O 1
ATOM 1854 N N . MET A 1 230 ? -4.249 -1.068 5.389 1.00 91.44 230 MET A N 1
ATOM 1855 C CA . MET A 1 230 ? -3.726 -1.169 6.744 1.00 91.44 230 MET A CA 1
ATOM 1856 C C . MET A 1 230 ? -4.364 -0.138 7.659 1.00 91.44 230 MET A C 1
ATOM 1858 O O . MET A 1 230 ? -4.858 0.901 7.213 1.00 91.44 230 MET A O 1
ATOM 1862 N N . ILE A 1 231 ? -4.287 -0.402 8.956 1.00 82.19 231 ILE A N 1
ATOM 1863 C CA . ILE A 1 231 ? -4.776 0.512 9.978 1.00 82.19 231 ILE A CA 1
ATOM 1864 C C . ILE A 1 231 ? -3.571 1.108 10.699 1.00 82.19 231 ILE A C 1
ATOM 1866 O O . ILE A 1 231 ? -2.759 0.359 11.243 1.00 82.19 231 ILE A O 1
ATOM 1870 N N . PRO A 1 232 ? -3.413 2.446 10.695 1.00 71.19 232 PRO A N 1
ATOM 1871 C CA . PRO A 1 232 ? -2.294 3.084 11.374 1.00 71.19 232 PRO A CA 1
ATOM 1872 C C . PRO A 1 232 ? -2.231 2.665 12.844 1.00 71.19 232 PRO A C 1
ATOM 1874 O O . PRO A 1 232 ? -3.253 2.676 13.530 1.00 71.19 232 PRO A O 1
ATOM 1877 N N . HIS A 1 233 ? -1.029 2.329 13.316 1.00 69.25 233 HIS A N 1
ATOM 1878 C CA . HIS A 1 233 ? -0.766 1.910 14.700 1.00 69.25 233 HIS A CA 1
ATOM 1879 C C . HIS A 1 233 ? -1.468 0.606 15.130 1.00 69.25 233 HIS A C 1
ATOM 1881 O O . HIS A 1 233 ? -1.659 0.377 16.320 1.00 69.25 233 HIS A O 1
ATOM 1887 N N . SER A 1 234 ? -1.832 -0.256 14.174 1.00 75.81 234 SER A N 1
ATOM 1888 C CA . SER A 1 234 ? -2.359 -1.604 14.408 1.00 75.81 234 SER A CA 1
ATOM 1889 C C . SER A 1 234 ? -1.536 -2.641 13.640 1.00 75.81 234 SER A C 1
ATOM 1891 O O . SER A 1 234 ? -0.974 -2.340 12.587 1.00 75.81 234 SER A O 1
ATOM 1893 N N . ASP A 1 235 ? -1.521 -3.881 14.131 1.00 77.31 235 ASP A N 1
ATOM 1894 C CA . ASP A 1 235 ? -0.965 -5.030 13.405 1.00 77.31 235 ASP A CA 1
ATOM 1895 C C . ASP A 1 235 ? -1.858 -5.500 12.248 1.00 77.31 235 ASP A C 1
ATOM 1897 O O . ASP A 1 235 ? -1.506 -6.426 11.514 1.00 77.31 235 ASP A O 1
ATOM 1901 N N . GLN A 1 236 ? -3.027 -4.881 12.071 1.00 84.31 236 GLN A N 1
ATOM 1902 C CA . GLN A 1 236 ? -3.966 -5.266 11.039 1.00 84.31 236 GLN A CA 1
ATOM 1903 C C . GLN A 1 236 ? -3.658 -4.610 9.697 1.00 84.31 236 GLN A C 1
ATOM 1905 O O . GLN A 1 236 ? -3.861 -3.413 9.470 1.00 84.31 236 GLN A O 1
ATOM 1910 N N . THR A 1 237 ? -3.193 -5.451 8.784 1.00 91.88 237 THR A N 1
ATOM 1911 C CA . THR A 1 237 ? -2.672 -5.061 7.483 1.00 91.88 237 THR A CA 1
ATOM 1912 C C . THR A 1 237 ? -2.876 -6.195 6.483 1.00 91.88 237 THR A C 1
ATOM 1914 O O . THR A 1 237 ? -2.918 -7.366 6.862 1.00 91.88 237 THR A O 1
ATOM 1917 N N . LEU A 1 238 ? -3.032 -5.848 5.207 1.00 93.25 238 LEU A N 1
ATOM 1918 C CA . LEU A 1 238 ? -3.034 -6.796 4.088 1.00 93.25 238 LEU A CA 1
ATOM 1919 C C . LEU A 1 238 ? -1.635 -6.992 3.499 1.00 93.25 238 LEU A C 1
ATOM 1921 O O . LEU A 1 238 ? -1.483 -7.809 2.598 1.00 93.25 238 LEU A O 1
ATOM 1925 N N . PHE A 1 239 ? -0.648 -6.238 3.991 1.00 93.50 239 PHE A N 1
ATOM 1926 C CA . PHE A 1 239 ? 0.756 -6.363 3.618 1.00 93.50 239 PHE A CA 1
ATOM 1927 C C . PHE A 1 239 ? 1.460 -7.442 4.451 1.00 93.50 239 PHE A C 1
ATOM 1929 O O . PHE A 1 239 ? 1.058 -7.756 5.575 1.00 93.50 239 PHE A O 1
ATOM 1936 N N . TYR A 1 240 ? 2.550 -7.977 3.914 1.00 91.31 240 TYR A N 1
ATOM 1937 C CA . TYR A 1 240 ? 3.340 -9.056 4.500 1.00 91.31 240 TYR A CA 1
ATOM 1938 C C . TYR A 1 240 ? 4.809 -8.645 4.698 1.00 91.31 240 TYR A C 1
ATOM 1940 O O . TYR A 1 240 ? 5.197 -7.494 4.481 1.00 91.31 240 TYR A O 1
ATOM 1948 N N . GLY A 1 241 ? 5.614 -9.586 5.196 1.00 88.88 241 GLY A N 1
ATOM 1949 C CA . GLY A 1 241 ? 7.057 -9.421 5.355 1.00 88.88 241 GLY A CA 1
ATOM 1950 C C . GLY A 1 241 ? 7.478 -8.409 6.424 1.00 88.88 241 GLY A C 1
ATOM 1951 O O . GLY A 1 241 ? 6.696 -8.000 7.289 1.00 88.88 241 GLY A O 1
ATOM 1952 N N . GLU A 1 242 ? 8.749 -8.014 6.361 1.00 87.12 242 GLU A N 1
ATOM 1953 C CA . GLU A 1 242 ? 9.370 -7.075 7.307 1.00 87.12 242 GLU A CA 1
ATOM 1954 C C . GLU A 1 242 ? 8.731 -5.681 7.244 1.00 87.12 242 GLU A C 1
ATOM 1956 O O . GLU A 1 242 ? 8.584 -5.000 8.260 1.00 87.12 242 GLU A O 1
ATOM 1961 N N . TYR A 1 243 ? 8.259 -5.288 6.060 1.00 88.38 243 TYR A N 1
ATOM 1962 C CA . TYR A 1 243 ? 7.635 -3.991 5.817 1.00 88.38 243 TYR A CA 1
ATOM 1963 C C . TYR A 1 243 ? 6.132 -3.953 6.124 1.00 88.38 243 TYR A C 1
ATOM 1965 O O . TYR A 1 243 ? 5.518 -2.904 5.946 1.00 88.38 243 TYR A O 1
ATOM 1973 N N . LYS A 1 244 ? 5.513 -5.027 6.642 1.00 87.25 244 LYS A N 1
ATOM 1974 C CA . LYS A 1 244 ? 4.047 -5.098 6.838 1.00 87.25 244 LYS A CA 1
ATOM 1975 C C . LYS A 1 244 ? 3.443 -3.933 7.642 1.00 87.25 244 LYS A C 1
ATOM 1977 O O . LYS A 1 244 ? 2.312 -3.526 7.377 1.00 87.25 244 LYS A O 1
ATOM 1982 N N . LEU A 1 245 ? 4.187 -3.405 8.624 1.00 86.38 245 LEU A N 1
ATOM 1983 C CA . LEU A 1 245 ? 3.759 -2.295 9.494 1.00 86.38 245 LEU A CA 1
ATOM 1984 C C . LEU A 1 245 ? 4.172 -0.917 8.960 1.00 86.38 245 LEU A C 1
ATOM 1986 O O . LEU A 1 245 ? 3.673 0.103 9.434 1.00 86.38 245 LEU A O 1
ATOM 1990 N N . LYS A 1 246 ? 5.090 -0.874 7.989 1.00 89.75 246 LYS A N 1
ATOM 1991 C CA . LYS A 1 246 ? 5.590 0.350 7.348 1.00 89.75 246 LYS A CA 1
ATOM 1992 C C . LYS A 1 246 ? 5.746 0.163 5.827 1.00 89.75 246 LYS A C 1
ATOM 1994 O O . LYS A 1 246 ? 6.817 0.419 5.278 1.00 89.75 246 LYS A O 1
ATOM 1999 N N . PRO A 1 247 ? 4.682 -0.239 5.109 1.00 92.44 247 PRO A N 1
ATOM 2000 C CA . PRO A 1 247 ? 4.765 -0.548 3.678 1.00 92.44 247 PRO A CA 1
ATOM 2001 C C . PRO A 1 247 ? 5.089 0.690 2.831 1.00 92.44 247 PRO A C 1
ATOM 2003 O O . PRO A 1 247 ? 5.616 0.581 1.726 1.00 92.44 247 PRO A O 1
ATOM 2006 N N . LEU A 1 248 ? 4.804 1.892 3.346 1.00 94.00 248 LEU A N 1
ATOM 2007 C CA . LEU A 1 248 ? 5.137 3.148 2.675 1.00 94.00 248 LEU A CA 1
ATOM 2008 C C . LEU A 1 248 ? 6.642 3.310 2.438 1.00 94.00 248 LEU A C 1
ATOM 2010 O O . LEU A 1 248 ? 7.008 3.875 1.409 1.00 94.00 248 LEU A O 1
ATOM 2014 N N . ASP A 1 249 ? 7.493 2.796 3.329 1.00 93.50 249 ASP A N 1
ATOM 2015 C CA . ASP A 1 249 ? 8.946 2.952 3.226 1.00 93.50 249 ASP A CA 1
ATOM 2016 C C . ASP A 1 249 ? 9.471 2.232 1.975 1.00 93.50 249 ASP A C 1
ATOM 2018 O O . ASP A 1 249 ? 10.172 2.833 1.152 1.00 93.50 249 ASP A O 1
ATOM 2022 N N . VAL A 1 250 ? 9.054 0.977 1.768 1.00 95.56 250 VAL A N 1
ATOM 2023 C CA . VAL A 1 250 ? 9.443 0.184 0.592 1.00 95.56 250 VAL A CA 1
ATOM 2024 C C . VAL A 1 250 ? 8.744 0.672 -0.683 1.00 95.56 250 VAL A C 1
ATOM 2026 O O . VAL A 1 250 ? 9.397 0.844 -1.714 1.00 95.56 250 VAL A O 1
ATOM 2029 N N . LEU A 1 251 ? 7.449 1.016 -0.617 1.00 95.94 251 LEU A N 1
ATOM 2030 C CA . LEU A 1 251 ? 6.689 1.545 -1.759 1.00 95.94 251 LEU A CA 1
ATOM 2031 C C . LEU A 1 251 ? 7.291 2.853 -2.293 1.00 95.94 251 LEU A C 1
ATOM 2033 O O . LEU A 1 251 ? 7.439 3.020 -3.506 1.00 95.94 251 LEU A O 1
ATOM 2037 N N . GLN A 1 252 ? 7.636 3.795 -1.410 1.00 94.62 252 GLN A N 1
ATOM 2038 C CA . GLN A 1 252 ? 8.222 5.077 -1.809 1.00 94.62 252 GLN A CA 1
ATOM 2039 C C . GLN A 1 252 ? 9.660 4.916 -2.298 1.00 94.62 252 GLN A C 1
ATOM 2041 O O . GLN A 1 252 ? 10.012 5.513 -3.319 1.00 94.62 252 GLN A O 1
ATOM 2046 N N . SER A 1 253 ? 10.461 4.086 -1.627 1.00 93.38 253 SER A N 1
ATOM 2047 C CA . SER A 1 253 ? 11.843 3.808 -2.033 1.00 93.38 253 SER A CA 1
ATOM 2048 C C . SER A 1 253 ? 11.895 3.192 -3.428 1.00 93.38 253 SER A C 1
ATOM 2050 O O . SER A 1 253 ? 12.581 3.713 -4.309 1.00 93.38 253 SER A O 1
ATOM 2052 N N . PHE A 1 254 ? 11.091 2.154 -3.677 1.00 94.50 254 PHE A N 1
ATOM 2053 C CA . PHE A 1 254 ? 10.997 1.536 -4.995 1.00 94.50 254 PHE A CA 1
ATOM 2054 C C . PHE A 1 254 ? 10.481 2.522 -6.053 1.00 94.50 254 PHE A C 1
ATOM 2056 O O . PHE A 1 254 ? 11.034 2.621 -7.148 1.00 94.50 254 PHE A O 1
ATOM 2063 N N . LYS A 1 255 ? 9.455 3.318 -5.728 1.00 93.25 255 LYS A N 1
ATOM 2064 C CA . LYS A 1 255 ? 8.885 4.320 -6.642 1.00 93.25 255 LYS A CA 1
ATOM 2065 C C . LYS A 1 255 ? 9.906 5.357 -7.110 1.00 93.25 255 LYS A C 1
ATOM 2067 O O . LYS A 1 255 ? 9.831 5.785 -8.262 1.00 93.25 255 LYS A O 1
ATOM 2072 N N . ILE A 1 256 ? 10.819 5.795 -6.242 1.00 88.62 256 ILE A N 1
ATOM 2073 C CA . ILE A 1 256 ? 11.886 6.737 -6.612 1.00 88.62 256 ILE A CA 1
ATOM 2074 C C . ILE A 1 256 ? 12.772 6.117 -7.699 1.00 88.62 256 ILE A C 1
ATOM 2076 O O . ILE A 1 256 ? 13.006 6.745 -8.733 1.00 88.62 256 ILE A O 1
ATOM 2080 N N . GLU A 1 257 ? 13.185 4.866 -7.511 1.00 85.69 257 GLU A N 1
ATOM 2081 C CA . GLU A 1 257 ? 14.039 4.159 -8.467 1.00 85.69 257 GLU A CA 1
ATOM 2082 C C . GLU A 1 257 ? 13.299 3.831 -9.778 1.00 85.69 257 GLU A C 1
ATOM 2084 O O . GLU A 1 257 ? 13.811 4.088 -10.871 1.00 85.69 257 GLU A O 1
ATOM 2089 N N . ALA A 1 258 ? 12.040 3.391 -9.703 1.00 84.88 258 ALA A N 1
ATOM 2090 C CA . ALA A 1 258 ? 11.206 3.135 -10.878 1.00 84.88 258 ALA A CA 1
ATOM 2091 C C . ALA A 1 258 ? 10.916 4.411 -11.698 1.00 84.88 258 ALA A C 1
ATOM 2093 O O . ALA A 1 258 ? 10.888 4.377 -12.931 1.00 84.88 258 ALA A O 1
ATOM 2094 N N . ARG A 1 259 ? 10.742 5.571 -11.045 1.00 81.81 259 ARG A N 1
ATOM 2095 C CA . ARG A 1 259 ? 10.574 6.866 -11.734 1.00 81.81 259 ARG A CA 1
ATOM 2096 C C . ARG A 1 259 ? 11.813 7.265 -12.520 1.00 81.81 259 ARG A C 1
ATOM 2098 O O . ARG A 1 259 ? 11.676 7.747 -13.643 1.00 81.81 259 ARG A O 1
ATOM 2105 N N . ASN A 1 260 ? 13.001 7.049 -11.958 1.00 70.38 260 ASN A N 1
ATOM 2106 C CA . ASN A 1 260 ? 14.258 7.337 -12.646 1.00 70.38 260 ASN A CA 1
ATOM 2107 C C . ASN A 1 260 ? 14.374 6.528 -13.946 1.00 70.38 260 ASN A C 1
ATOM 2109 O O . ASN A 1 260 ? 14.775 7.078 -14.974 1.00 70.38 260 ASN A O 1
ATOM 2113 N N . HIS A 1 261 ? 13.944 5.260 -13.929 1.00 71.19 261 HIS A N 1
ATOM 2114 C CA . HIS A 1 261 ? 13.829 4.446 -15.140 1.00 71.19 261 HIS A CA 1
ATOM 2115 C C . HIS A 1 261 ? 12.836 5.055 -16.143 1.00 71.19 261 HIS A C 1
ATOM 2117 O O . HIS A 1 261 ? 13.191 5.303 -17.296 1.00 71.19 261 HIS A O 1
ATOM 2123 N N . HIS A 1 262 ? 11.611 5.353 -15.701 1.00 69.00 262 HIS A N 1
ATOM 2124 C CA . HIS A 1 262 ? 10.545 5.817 -16.590 1.00 69.00 262 HIS A CA 1
ATOM 2125 C C . HIS A 1 262 ? 10.833 7.193 -17.227 1.00 69.00 262 HIS A C 1
ATOM 2127 O O . HIS A 1 262 ? 10.440 7.435 -18.368 1.00 69.00 262 HIS A O 1
ATOM 2133 N N . ALA A 1 263 ? 11.524 8.094 -16.519 1.00 62.75 263 ALA A N 1
ATOM 2134 C CA . ALA A 1 263 ? 11.809 9.455 -16.985 1.00 62.75 263 ALA A CA 1
ATOM 2135 C C . ALA A 1 263 ? 13.003 9.548 -17.950 1.00 62.75 263 ALA A C 1
ATOM 2137 O O . ALA A 1 263 ? 13.037 10.413 -18.832 1.00 62.75 263 ALA A O 1
ATOM 2138 N N . HIS A 1 264 ? 14.016 8.699 -17.777 1.00 60.88 264 HIS A N 1
ATOM 2139 C CA . HIS A 1 264 ? 15.271 8.825 -18.521 1.00 60.88 264 HIS A CA 1
ATOM 2140 C C . HIS A 1 264 ? 15.508 7.703 -19.525 1.00 60.88 264 HIS A C 1
ATOM 2142 O O . HIS A 1 264 ? 16.293 7.910 -20.456 1.00 60.88 264 HIS A O 1
ATOM 2148 N N . GLY A 1 265 ? 14.810 6.573 -19.382 1.00 60.34 265 GLY A N 1
ATOM 2149 C CA . GLY A 1 265 ? 15.120 5.346 -20.101 1.00 60.34 265 GLY A CA 1
ATOM 2150 C C . GLY A 1 265 ? 16.550 4.879 -19.816 1.00 60.34 265 GLY A C 1
ATOM 2151 O O . GLY A 1 265 ? 17.391 5.611 -19.296 1.00 60.34 265 GLY A O 1
ATOM 2152 N N . ILE A 1 266 ? 16.872 3.655 -20.207 1.00 58.72 266 ILE A N 1
ATOM 2153 C CA . ILE A 1 266 ? 18.226 3.109 -20.006 1.00 58.72 266 ILE A CA 1
ATOM 2154 C C . ILE A 1 266 ? 19.228 3.685 -21.035 1.00 58.72 266 ILE A C 1
ATOM 2156 O O . ILE A 1 266 ? 20.443 3.515 -20.944 1.00 58.72 266 ILE A O 1
ATOM 2160 N N . THR A 1 267 ? 18.725 4.433 -22.021 1.00 51.28 267 THR A N 1
ATOM 2161 C CA . THR A 1 267 ? 19.464 4.887 -23.205 1.00 51.28 267 THR A CA 1
ATOM 2162 C C . THR A 1 267 ? 20.107 6.270 -23.074 1.00 51.28 267 THR A C 1
ATOM 2164 O O . THR A 1 267 ? 21.004 6.587 -23.856 1.00 51.28 267 THR A O 1
ATOM 2167 N N . LYS A 1 268 ? 19.724 7.105 -22.095 1.00 51.00 268 LYS A N 1
ATOM 2168 C CA . LYS A 1 268 ? 20.341 8.434 -21.900 1.00 51.00 268 LYS A CA 1
ATOM 2169 C C . LYS A 1 268 ? 21.548 8.333 -20.966 1.00 51.00 268 LYS A C 1
ATOM 2171 O O . LYS A 1 268 ? 21.527 7.582 -20.002 1.00 51.00 268 LYS A O 1
ATOM 2176 N N . SER A 1 269 ? 22.594 9.135 -21.180 1.00 52.56 269 SER A N 1
ATOM 2177 C CA . SER A 1 269 ? 23.770 9.201 -20.284 1.00 52.56 269 SER A CA 1
ATOM 2178 C C . SER A 1 269 ? 23.410 9.492 -18.817 1.00 52.56 269 SER A C 1
ATOM 2180 O O . SER A 1 269 ? 24.117 9.048 -17.920 1.00 52.56 269 SER A O 1
ATOM 2182 N N . LYS A 1 270 ? 22.278 10.175 -18.583 1.00 52.00 270 LYS A N 1
ATOM 2183 C CA . LYS A 1 270 ? 21.673 10.425 -17.260 1.00 52.00 270 LYS A CA 1
ATOM 2184 C C . LYS A 1 270 ? 20.818 9.266 -16.717 1.00 52.00 270 LYS A C 1
ATOM 2186 O O . LYS A 1 270 ? 20.489 9.263 -15.538 1.00 52.00 270 LYS A O 1
ATOM 2191 N N . GLY A 1 271 ? 20.448 8.315 -17.572 1.00 53.12 271 GLY A N 1
ATOM 2192 C CA . GLY A 1 271 ? 19.629 7.141 -17.270 1.00 53.12 271 GLY A CA 1
ATOM 2193 C C . GLY A 1 271 ? 20.406 5.824 -17.274 1.00 53.12 271 GLY A C 1
ATOM 2194 O O . GLY A 1 271 ? 19.785 4.774 -17.181 1.00 53.12 271 GLY A O 1
ATOM 2195 N N . LYS A 1 272 ? 21.745 5.849 -17.369 1.00 58.62 272 LYS A N 1
ATOM 2196 C CA . LYS A 1 272 ? 22.569 4.654 -17.150 1.00 58.62 272 LYS A CA 1
ATOM 2197 C C . LYS A 1 272 ? 22.612 4.324 -15.663 1.00 58.62 272 LYS A C 1
ATOM 2199 O O . LYS A 1 272 ? 22.954 5.171 -14.834 1.00 58.62 272 LYS A O 1
ATOM 2204 N N . TRP A 1 273 ? 22.282 3.084 -15.342 1.00 67.06 273 TRP A N 1
ATOM 2205 C CA . TRP A 1 273 ? 22.314 2.575 -13.979 1.00 67.06 273 TRP A CA 1
ATOM 2206 C C . TRP A 1 273 ? 23.708 2.027 -13.720 1.00 67.06 273 TRP A C 1
ATOM 2208 O O . TRP A 1 273 ? 24.180 1.197 -14.489 1.00 67.06 273 TRP A O 1
ATOM 2218 N N . ASN A 1 274 ? 24.401 2.509 -12.690 1.00 72.75 274 ASN A N 1
ATOM 2219 C CA . ASN A 1 274 ? 25.600 1.813 -12.226 1.00 72.75 274 ASN A CA 1
ATOM 2220 C C . ASN A 1 274 ? 25.173 0.492 -11.561 1.00 72.75 274 ASN A C 1
ATOM 2222 O O . ASN A 1 274 ? 23.992 0.289 -11.264 1.00 72.75 274 ASN A O 1
ATOM 2226 N N . ASP A 1 275 ? 26.127 -0.407 -11.347 1.00 75.12 275 ASP A N 1
ATOM 2227 C CA . ASP A 1 275 ? 25.835 -1.733 -10.795 1.00 75.12 275 ASP A CA 1
ATOM 2228 C C . ASP A 1 275 ? 25.157 -1.635 -9.415 1.00 75.12 275 ASP A C 1
ATOM 2230 O O . ASP A 1 275 ? 24.230 -2.385 -9.128 1.00 75.12 275 ASP A O 1
ATOM 2234 N N . GLU A 1 276 ? 25.526 -0.628 -8.618 1.00 81.12 276 GLU A N 1
ATOM 2235 C CA . GLU A 1 276 ? 24.893 -0.303 -7.335 1.00 81.12 276 GLU A CA 1
ATOM 2236 C C . GLU A 1 276 ? 23.397 0.019 -7.476 1.00 81.12 276 GLU A C 1
ATOM 2238 O O . GLU A 1 276 ? 22.575 -0.538 -6.753 1.00 81.12 276 GLU A O 1
ATOM 2243 N N . LYS A 1 277 ? 23.006 0.873 -8.432 1.00 80.44 277 LYS A N 1
ATOM 2244 C CA . LYS A 1 277 ? 21.591 1.176 -8.685 1.00 80.44 277 LYS A CA 1
ATOM 2245 C C . LYS A 1 277 ? 20.837 -0.059 -9.167 1.00 80.44 277 LYS A C 1
ATOM 2247 O O . LYS A 1 277 ? 19.706 -0.273 -8.739 1.00 80.44 277 LYS A O 1
ATOM 2252 N N . LEU A 1 278 ? 21.439 -0.871 -10.043 1.00 80.94 278 LEU A N 1
ATOM 2253 C CA . LEU A 1 278 ? 20.813 -2.111 -10.527 1.00 80.94 278 LEU A CA 1
ATOM 2254 C C . LEU A 1 278 ? 20.558 -3.083 -9.375 1.00 80.94 278 LEU A C 1
ATOM 2256 O O . LEU A 1 278 ? 19.460 -3.634 -9.261 1.00 80.94 278 LEU A O 1
ATOM 2260 N N . GLN A 1 279 ? 21.549 -3.250 -8.502 1.00 84.75 279 GLN A N 1
ATOM 2261 C CA . GLN A 1 279 ? 21.417 -4.050 -7.295 1.00 84.75 279 GLN A CA 1
ATOM 2262 C C . GLN A 1 279 ? 20.324 -3.481 -6.388 1.00 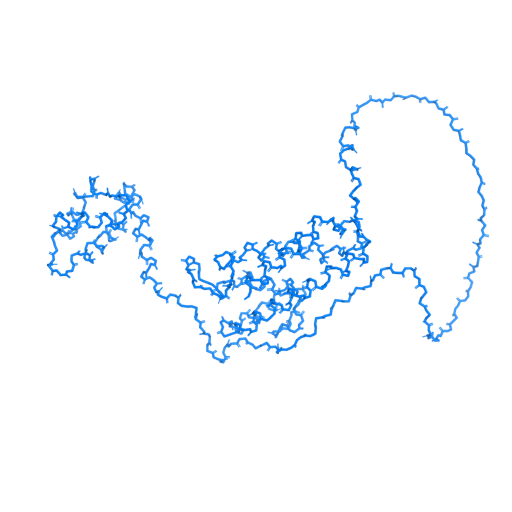84.75 279 GLN A C 1
ATOM 2264 O O . GLN A 1 279 ? 19.425 -4.217 -6.000 1.00 84.75 279 GLN A O 1
ATOM 2269 N N . ARG A 1 280 ? 20.329 -2.167 -6.134 1.00 89.25 280 ARG A N 1
ATOM 2270 C CA . ARG A 1 280 ? 19.333 -1.505 -5.284 1.00 89.25 280 ARG A CA 1
ATOM 2271 C C . ARG A 1 280 ? 17.903 -1.690 -5.789 1.00 89.25 280 ARG A C 1
ATOM 2273 O O . ARG A 1 280 ? 17.031 -2.015 -4.992 1.00 89.25 280 ARG A O 1
ATOM 2280 N N . LEU A 1 281 ? 17.646 -1.515 -7.088 1.00 89.12 281 LEU A N 1
ATOM 2281 C CA . LEU A 1 281 ? 16.317 -1.778 -7.654 1.00 89.12 281 LEU A CA 1
ATOM 2282 C C . LEU A 1 281 ? 15.933 -3.247 -7.532 1.00 89.12 281 LEU A C 1
ATOM 2284 O O . LEU A 1 281 ? 14.784 -3.525 -7.215 1.00 89.12 281 LEU A O 1
ATOM 2288 N N . SER A 1 282 ? 16.871 -4.168 -7.764 1.00 89.88 282 SER A N 1
ATOM 2289 C CA . SER A 1 282 ? 16.609 -5.604 -7.618 1.00 89.88 282 SER A CA 1
ATOM 2290 C C . SER A 1 282 ? 16.224 -5.950 -6.177 1.00 89.88 282 SER A C 1
ATOM 2292 O O . SER A 1 282 ? 15.236 -6.641 -5.958 1.00 89.88 282 SER A O 1
ATOM 2294 N N . THR A 1 283 ? 16.959 -5.422 -5.196 1.00 93.19 283 THR A N 1
ATOM 2295 C CA . THR A 1 283 ? 16.673 -5.607 -3.768 1.00 93.19 283 THR A CA 1
ATOM 2296 C C . THR A 1 283 ? 15.316 -5.018 -3.394 1.00 93.19 283 THR A C 1
ATOM 2298 O O . THR A 1 283 ? 14.467 -5.741 -2.884 1.00 93.19 283 THR A O 1
ATOM 2301 N N . LEU A 1 284 ? 15.060 -3.751 -3.740 1.00 94.56 284 LEU A N 1
ATOM 2302 C CA . LEU A 1 284 ? 13.779 -3.094 -3.459 1.00 94.56 284 LEU A CA 1
ATOM 2303 C C . LEU A 1 284 ? 12.601 -3.786 -4.155 1.00 94.56 284 LEU A C 1
ATOM 2305 O O . LEU A 1 284 ? 11.494 -3.785 -3.628 1.00 94.56 284 LEU A O 1
ATOM 2309 N N . ALA A 1 285 ? 12.811 -4.354 -5.345 1.00 94.75 285 ALA A N 1
ATOM 2310 C CA . ALA A 1 285 ? 11.786 -5.114 -6.049 1.00 94.75 285 ALA A CA 1
ATOM 2311 C C . ALA A 1 285 ? 11.391 -6.373 -5.272 1.00 94.75 285 ALA A C 1
ATOM 2313 O O . ALA A 1 285 ? 10.201 -6.644 -5.144 1.00 94.75 285 ALA A O 1
ATOM 2314 N N . LEU A 1 286 ? 12.369 -7.114 -4.743 1.00 94.69 286 LEU A N 1
ATOM 2315 C CA . LEU A 1 286 ? 12.116 -8.300 -3.923 1.00 94.69 286 LEU A CA 1
ATOM 2316 C C . LEU A 1 286 ? 11.421 -7.927 -2.613 1.00 94.69 286 LEU A C 1
ATOM 2318 O O . LEU A 1 286 ? 10.366 -8.475 -2.319 1.00 94.69 286 LEU A O 1
ATOM 2322 N N . GLU A 1 287 ? 11.944 -6.935 -1.890 1.00 95.31 287 GLU A N 1
ATOM 2323 C CA . GLU A 1 287 ? 11.338 -6.439 -0.646 1.00 95.31 287 GLU A CA 1
ATOM 2324 C C . GLU A 1 287 ? 9.894 -5.973 -0.860 1.00 95.31 287 GLU A C 1
ATOM 2326 O O . GLU A 1 287 ? 9.017 -6.235 -0.036 1.00 95.31 287 GLU A O 1
ATOM 2331 N N . LEU A 1 288 ? 9.626 -5.292 -1.979 1.00 96.38 288 LEU A N 1
ATOM 2332 C CA . LEU A 1 288 ? 8.283 -4.851 -2.325 1.00 96.38 288 LEU A CA 1
ATOM 2333 C C . LEU A 1 288 ? 7.371 -6.035 -2.652 1.00 96.38 288 LEU A C 1
ATOM 2335 O O . LEU A 1 288 ? 6.235 -6.053 -2.197 1.00 96.38 288 LEU A O 1
ATOM 2339 N N . VAL A 1 289 ? 7.838 -7.012 -3.431 1.00 95.88 289 VAL A N 1
ATOM 2340 C CA . VAL A 1 289 ? 7.041 -8.199 -3.774 1.00 95.88 289 VAL A CA 1
ATOM 2341 C C . VAL A 1 289 ? 6.730 -9.031 -2.533 1.00 95.88 289 VAL A C 1
ATOM 2343 O O . VAL A 1 289 ? 5.587 -9.440 -2.377 1.00 95.88 289 VAL A O 1
ATOM 2346 N N . ASP A 1 290 ? 7.691 -9.216 -1.630 1.00 94.56 290 ASP A N 1
ATOM 2347 C CA . ASP A 1 290 ? 7.477 -9.910 -0.354 1.00 94.56 290 ASP A CA 1
ATOM 2348 C C . ASP A 1 290 ? 6.529 -9.138 0.580 1.00 94.56 290 ASP A C 1
ATOM 2350 O O . ASP A 1 290 ? 5.879 -9.727 1.449 1.00 94.56 290 ASP A O 1
ATOM 2354 N N . CYS A 1 291 ? 6.433 -7.815 0.410 1.00 95.31 291 CYS A N 1
ATOM 2355 C CA . CYS A 1 291 ? 5.520 -6.965 1.165 1.00 95.31 291 CYS A CA 1
ATOM 2356 C C . CYS A 1 291 ? 4.063 -7.026 0.667 1.00 95.31 291 CYS A C 1
ATOM 2358 O O . CYS A 1 291 ? 3.149 -6.759 1.450 1.00 95.31 291 CYS A O 1
ATOM 2360 N N . LEU A 1 292 ? 3.828 -7.360 -0.604 1.00 93.62 292 LEU A N 1
ATOM 2361 C CA . LEU A 1 292 ? 2.507 -7.368 -1.257 1.00 93.62 292 LEU A CA 1
ATOM 2362 C C . LEU A 1 292 ? 1.808 -8.735 -1.145 1.00 93.62 292 LEU A C 1
ATOM 2364 O O . LEU A 1 292 ? 0.660 -8.777 -0.645 1.00 93.62 292 LEU A O 1
#